Protein AF-0000000066426373 (afdb_homodimer)

pLDDT: mean 90.82, std 17.54, range [31.3, 98.94]

Solvent-accessible surface area (backbone atoms only — not comparable to full-atom values): 19504 Å² total; per-residue (Å²): 134,84,80,78,77,77,77,79,77,77,77,76,76,72,79,69,76,78,76,52,93,67,52,42,74,38,49,74,66,42,79,56,95,43,25,38,44,32,40,33,33,23,49,39,53,39,56,35,63,77,80,78,52,54,54,34,92,62,26,36,27,21,38,33,45,46,43,23,23,27,75,83,19,56,57,18,44,50,61,68,35,68,62,72,58,57,43,39,34,39,38,41,31,26,70,81,70,67,32,74,48,74,53,62,43,40,50,30,25,23,55,89,21,70,39,27,34,37,43,37,48,31,68,66,34,84,88,55,57,46,50,71,43,43,34,38,42,35,40,40,41,35,53,28,54,87,68,64,38,34,31,28,60,32,90,89,42,31,37,51,80,76,65,74,68,47,69,50,78,34,54,42,73,45,86,58,66,59,127,135,83,80,79,77,79,78,80,77,78,76,77,76,72,78,69,78,77,77,53,94,69,52,41,73,38,50,75,68,41,79,56,96,42,25,37,44,32,38,34,33,23,49,40,52,39,56,35,63,78,80,78,52,56,54,34,91,62,27,36,26,22,42,35,44,47,42,24,23,27,77,84,19,57,56,16,44,51,60,69,35,68,63,72,57,57,45,38,34,39,40,42,30,24,70,82,70,66,32,75,47,74,53,62,43,41,50,29,25,24,55,89,20,69,37,27,34,36,43,38,48,29,69,66,35,85,87,57,56,49,49,70,44,43,34,38,40,34,40,40,41,34,54,29,56,88,68,64,38,32,33,28,59,32,91,90,41,32,37,51,79,77,65,74,69,47,71,49,79,33,55,42,73,45,84,60,65,59,125

Nearest PDB structures (foldseek):
  3lzo-assembly1_A  TM=1.002E+00  e=3.987E-28  Campylobacter jejuni subsp. jejuni 81-176
  6wed-assembly1_B  TM=9.996E-01  e=1.808E-27  Campylobacter jejuni subsp. jejuni 81-176
  6wef-assembly6_K  TM=9.959E-01  e=1.191E-27  Campylobacter jejuni subsp. jejuni 81-176
  6wee-assembly1_A  TM=9.975E-01  e=1.791E-26  Campylobacter jejuni subsp. jejuni 81-176
  4nwn-assembly1_J  TM=9.961E-01  e=1.441E-25  Salmonella enterica subsp. enterica serovar Typhimurium str. STm5

Organism: Campylobacter jejuni subsp. jejuni serotype O:2 (strain ATCC 700819 / NCTC 11168) (NCBI:txid192222)

Sequence (358 aa):
MIKKVLSVVAAAAVISTNLFAGEVPIGDPKELNGMEIAAVYLQPIEMEPRGIDLAASLADIHLEADIHALKNNPNGFPEGFWMPYLTIAYELKNTDTGAIKRGTLMPMVADDGPHYGANIAMEKDKKGGFGVGNYELTFYISNPEKQGFGRHVDEETGVGKWFEPFKVDYKFKYTGTPKMIKKVLSVVAAAAVISTNLFAGEVPIGDPKELNGMEIAAVYLQPIEMEPRGIDLAASLADIHLEADIHALKNNPNGFPEGFWMPYLTIAYELKNTDTGAIKRGTLMPMVADDGPHYGANIAMEKDKKGGFGVGNYELTFYISNPEKQGFGRHVDEETGVGKWFEPFKVDYKFKYTGTPK

Foldseek 3Di:
DPPPPPPPPPPPPPPPPDDDPFKAWFADWDDDQQKTKTKIKGQFDDDPPPPPADHSVLFQIKIWIFMFGPPPRQQPGHGRHTAPQKWKKKWKAFPVQGDIDIDTWDWDADPVGITTIHGHHFVSDPVDPGDWGKMKMKMWIDHNVVVPDDADCDDPGGGDDGDHIDMDMTIDTDHGRGD/DDPPPPPPPPPPPPPPPDDDPFKAWFAAWDDDQQKTKTKIKGQFDDDPPPPPAPHSVLFQIKIWIFMFGPPPRQQPGHGRHTAPQKWKKKWKAFPVQGDIDIDTWDWDADPVGITTIHGHHFVSDPVDPGDWGKMKMKMWIDHNVVVPDDADCDDPGGGDDGDHIDMDMTIDTDHGRGD

Structure (mmCIF, N/CA/C/O backbone):
data_AF-0000000066426373-model_v1
#
loop_
_entity.id
_entity.type
_entity.pdbx_description
1 polymer 'Periplasmic protein p19'
#
loop_
_atom_site.group_PDB
_atom_site.id
_atom_site.type_symbol
_atom_site.label_atom_id
_atom_site.label_alt_id
_atom_site.label_comp_id
_atom_site.label_asym_id
_atom_site.label_entity_id
_atom_site.label_seq_id
_atom_site.pdbx_PDB_ins_code
_atom_site.Cartn_x
_atom_site.Cartn_y
_atom_site.Cartn_z
_atom_site.occupancy
_atom_site.B_iso_or_equiv
_atom_site.auth_seq_id
_atom_site.auth_comp_id
_atom_site.auth_asym_id
_atom_site.auth_atom_id
_atom_site.pdbx_PDB_model_num
ATOM 1 N N . MET A 1 1 ? 40.656 -25.188 35.531 1 31.3 1 MET A N 1
ATOM 2 C CA . MET A 1 1 ? 39.531 -24.266 35.469 1 31.3 1 MET A CA 1
ATOM 3 C C . MET A 1 1 ? 38.75 -24.469 34.156 1 31.3 1 MET A C 1
ATOM 5 O O . MET A 1 1 ? 39.312 -24.312 33.062 1 31.3 1 MET A O 1
ATOM 9 N N . ILE A 1 2 ? 37.719 -25.359 34.156 1 42.12 2 ILE A N 1
ATOM 10 C CA . ILE A 1 2 ? 36.875 -25.844 33.062 1 42.12 2 ILE A CA 1
ATOM 11 C C . ILE A 1 2 ? 36.031 -24.688 32.531 1 42.12 2 ILE A C 1
ATOM 13 O O . ILE A 1 2 ? 35.219 -24.109 33.281 1 42.12 2 ILE A O 1
ATOM 17 N N . LYS A 1 3 ? 36.531 -23.922 31.516 1 39.97 3 LYS A N 1
ATOM 18 C CA . LYS A 1 3 ? 35.75 -22.906 30.812 1 39.97 3 LYS A CA 1
ATOM 19 C C . LYS A 1 3 ? 34.469 -23.484 30.25 1 39.97 3 LYS A C 1
ATOM 21 O O . LYS A 1 3 ? 34.469 -24.406 29.438 1 39.97 3 LYS A O 1
ATOM 26 N N . LYS A 1 4 ? 33.344 -23.422 31.047 1 41.88 4 LYS A N 1
ATOM 27 C CA . LYS A 1 4 ? 32 -23.703 30.562 1 41.88 4 LYS A CA 1
ATOM 28 C C . LYS A 1 4 ? 31.625 -22.812 29.375 1 41.88 4 LYS A C 1
ATOM 30 O O . LYS A 1 4 ? 31.625 -21.578 29.5 1 41.88 4 LYS A O 1
ATOM 35 N N . VAL A 1 5 ? 31.984 -23.203 28.125 1 41.56 5 VAL A N 1
ATOM 36 C CA . VAL A 1 5 ? 31.531 -22.516 26.922 1 41.56 5 VAL A CA 1
ATOM 37 C C . VAL A 1 5 ? 30 -22.609 26.812 1 41.56 5 VAL A C 1
ATOM 39 O O . VAL A 1 5 ? 29.453 -23.703 26.781 1 41.56 5 VAL A O 1
ATOM 42 N N . LEU A 1 6 ? 29.25 -21.672 27.344 1 44.53 6 LEU A N 1
ATOM 43 C CA . LEU A 1 6 ? 27.812 -21.484 27.109 1 44.53 6 LEU A CA 1
ATOM 44 C C . LEU A 1 6 ? 27.516 -21.328 25.625 1 44.53 6 LEU A C 1
ATOM 46 O O . LEU A 1 6 ? 28 -20.375 24.984 1 44.53 6 LEU A O 1
ATOM 50 N N . SER A 1 7 ? 27.25 -22.406 24.906 1 39.47 7 SER A N 1
ATOM 51 C CA . SER A 1 7 ? 26.781 -22.312 23.531 1 39.47 7 SER A CA 1
ATOM 52 C C . SER A 1 7 ? 25.422 -21.609 23.453 1 39.47 7 SER A C 1
ATOM 54 O O . SER A 1 7 ? 24.469 -22.031 24.125 1 39.47 7 SER A O 1
ATOM 56 N N . VAL A 1 8 ? 25.391 -20.359 23.234 1 39.19 8 VAL A N 1
ATOM 57 C CA . VAL A 1 8 ? 24.17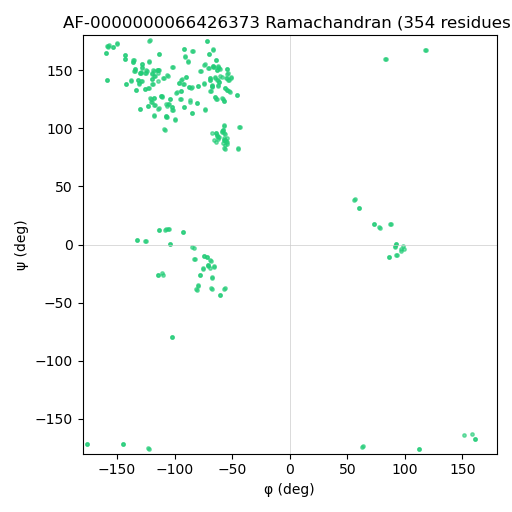2 -19.641 22.922 1 39.19 8 VAL A CA 1
ATOM 58 C C . VAL A 1 8 ? 23.578 -20.188 21.625 1 39.19 8 VAL A C 1
ATOM 60 O O . VAL A 1 8 ? 24.203 -20.125 20.562 1 39.19 8 VAL A O 1
ATOM 63 N N . VAL A 1 9 ? 22.688 -21.156 21.688 1 37.91 9 VAL A N 1
ATOM 64 C CA . VAL A 1 9 ? 21.875 -21.594 20.547 1 37.91 9 VAL A CA 1
ATOM 65 C C . VAL A 1 9 ? 20.953 -20.453 20.109 1 37.91 9 VAL A C 1
ATOM 67 O O . VAL A 1 9 ? 20.125 -19.984 20.891 1 37.91 9 VAL A O 1
ATOM 70 N N . ALA A 1 10 ? 21.344 -19.688 19.125 1 36.84 10 ALA A N 1
ATOM 71 C CA . ALA A 1 10 ? 20.469 -18.75 18.453 1 36.84 10 ALA A CA 1
ATOM 72 C C . ALA A 1 10 ? 19.234 -19.453 17.891 1 36.84 10 ALA A C 1
ATOM 74 O O . ALA A 1 10 ? 19.359 -20.328 17.016 1 36.84 10 ALA A O 1
ATOM 75 N N . ALA A 1 11 ? 18.156 -19.469 18.594 1 34.72 11 ALA A N 1
ATOM 76 C CA . ALA A 1 11 ? 16.891 -19.938 18.031 1 34.72 11 ALA A CA 1
ATOM 77 C C . ALA A 1 11 ? 16.5 -19.109 16.812 1 34.72 11 ALA A C 1
ATOM 79 O O . ALA A 1 11 ? 16.297 -17.906 16.906 1 34.72 11 ALA A O 1
ATOM 80 N N . ALA A 1 12 ? 16.797 -19.578 15.562 1 36.59 12 ALA A N 1
ATOM 81 C CA . ALA A 1 12 ? 16.234 -18.969 14.352 1 36.59 12 ALA A CA 1
ATOM 82 C C . ALA A 1 12 ? 14.711 -18.969 14.391 1 36.59 12 ALA A C 1
ATOM 84 O O . ALA A 1 12 ? 14.086 -20.031 14.414 1 36.59 12 ALA A O 1
ATOM 85 N N . ALA A 1 13 ? 14.125 -18 14.891 1 36 13 ALA A N 1
ATOM 86 C CA . ALA A 1 13 ? 12.672 -17.875 14.734 1 36 13 ALA A CA 1
ATOM 87 C C . ALA A 1 13 ? 12.266 -17.938 13.266 1 36 13 ALA A C 1
ATOM 89 O O . ALA A 1 13 ? 12.539 -17 12.508 1 36 13 ALA A O 1
ATOM 90 N N . VAL A 1 14 ? 12.07 -19.125 12.75 1 36.81 14 VAL A N 1
ATOM 91 C CA . VAL A 1 14 ? 11.453 -19.25 11.43 1 36.81 14 VAL A CA 1
ATOM 92 C C . VAL A 1 14 ? 10.094 -18.562 11.422 1 36.81 14 VAL A C 1
ATOM 94 O O . VAL A 1 14 ? 9.188 -18.953 12.148 1 36.81 14 VAL A O 1
ATOM 97 N N . ILE A 1 15 ? 10.047 -17.312 11.242 1 41.75 15 ILE A N 1
ATOM 98 C CA . ILE A 1 15 ? 8.758 -16.719 10.898 1 41.75 15 ILE A CA 1
ATOM 99 C C . ILE A 1 15 ? 8.062 -17.562 9.836 1 41.75 15 ILE A C 1
ATOM 101 O O . ILE A 1 15 ? 8.531 -17.656 8.695 1 41.75 15 ILE A O 1
ATOM 105 N N . SER A 1 16 ? 7.398 -18.625 10.289 1 45.16 16 SER A N 1
ATOM 106 C CA . SER A 1 16 ? 6.652 -19.531 9.414 1 45.16 16 SER A CA 1
ATOM 107 C C . SER A 1 16 ? 5.586 -18.766 8.625 1 45.16 16 SER A C 1
ATOM 109 O O . SER A 1 16 ? 4.781 -18.031 9.203 1 45.16 16 SER A O 1
ATOM 111 N N . THR A 1 17 ? 5.887 -18.438 7.434 1 52.94 17 THR A N 1
ATOM 112 C CA . THR A 1 17 ? 4.824 -18 6.539 1 52.94 17 THR A CA 1
ATOM 113 C C . THR A 1 17 ? 3.6 -18.906 6.668 1 52.94 17 THR A C 1
ATOM 115 O O . THR A 1 17 ? 3.705 -20.125 6.547 1 52.94 17 THR A O 1
ATOM 118 N N . ASN A 1 18 ? 2.639 -18.469 7.363 1 52.38 18 ASN A N 1
ATOM 119 C CA . ASN A 1 18 ? 1.381 -19.203 7.5 1 52.38 18 ASN A CA 1
ATOM 120 C C . ASN A 1 18 ? 0.737 -19.469 6.145 1 52.38 18 ASN A C 1
ATOM 122 O O . ASN A 1 18 ? 0.55 -18.547 5.348 1 52.38 18 ASN A O 1
ATOM 126 N N . LEU A 1 19 ? 0.902 -20.672 5.723 1 62 19 LEU A N 1
ATOM 127 C CA . LEU A 1 19 ? 0.122 -21.109 4.566 1 62 19 LEU A CA 1
ATOM 128 C C . LEU A 1 19 ? -1.367 -21.125 4.895 1 62 19 LEU A C 1
ATOM 130 O O . LEU A 1 19 ? -1.76 -21.547 5.988 1 62 19 LEU A O 1
ATOM 134 N N . PHE A 1 20 ? -2.086 -20.453 4.059 1 70.56 20 PHE A N 1
ATOM 135 C CA . PHE A 1 20 ? -3.531 -20.438 4.242 1 70.56 20 PHE A CA 1
ATOM 136 C C . PHE A 1 20 ? -4.18 -21.578 3.465 1 70.56 20 PHE A C 1
ATOM 138 O O . PHE A 1 20 ? -3.578 -22.125 2.539 1 70.56 20 PHE A O 1
ATOM 145 N N . ALA A 1 21 ? -5.305 -21.875 3.801 1 66.88 21 ALA A N 1
ATOM 146 C CA . ALA A 1 21 ? -6.004 -23.031 3.225 1 66.88 21 ALA A CA 1
ATOM 147 C C . ALA A 1 21 ? -6.09 -22.906 1.705 1 66.88 21 ALA A C 1
ATOM 149 O O . ALA A 1 21 ? -6.449 -21.859 1.176 1 66.88 21 ALA A O 1
ATOM 150 N N . GLY A 1 22 ? -5.574 -23.906 1.032 1 83.81 22 GLY A N 1
ATOM 151 C CA . GLY A 1 22 ? -5.656 -24.047 -0.414 1 83.81 22 GLY A CA 1
ATOM 152 C C . GLY A 1 22 ? -4.414 -23.531 -1.128 1 83.81 22 GLY A C 1
ATOM 153 O O . GLY A 1 22 ? -4.234 -23.781 -2.322 1 83.81 22 GLY A O 1
ATOM 154 N N . GLU A 1 23 ? -3.518 -22.969 -0.306 1 92.56 23 GLU A N 1
ATOM 155 C CA . GLU A 1 23 ? -2.307 -22.438 -0.928 1 92.56 23 GLU A CA 1
ATOM 156 C C . GLU A 1 23 ? -1.231 -23.516 -1.045 1 92.56 23 GLU A C 1
ATOM 158 O O . GLU A 1 23 ? -1.031 -24.312 -0.119 1 92.56 23 GLU A O 1
ATOM 163 N N . VAL A 1 24 ? -0.629 -23.578 -2.146 1 96.31 24 VAL A N 1
ATOM 164 C CA . VAL A 1 24 ? 0.523 -24.438 -2.385 1 96.31 24 VAL A CA 1
ATOM 165 C C . VAL A 1 24 ? 1.8 -23.594 -2.408 1 96.31 24 VAL A C 1
ATOM 167 O O . VAL A 1 24 ? 1.956 -22.719 -3.26 1 96.31 24 VAL A O 1
ATOM 170 N N . PRO A 1 25 ? 2.723 -23.891 -1.537 1 97.06 25 PRO A N 1
ATOM 171 C CA . PRO A 1 25 ? 3.959 -23.109 -1.538 1 97.06 25 PRO A CA 1
ATOM 172 C C . PRO A 1 25 ? 4.82 -23.359 -2.773 1 97.06 25 PRO A C 1
ATOM 174 O O . PRO A 1 25 ? 4.871 -24.484 -3.273 1 97.06 25 PRO A O 1
ATOM 177 N N . ILE A 1 26 ? 5.422 -22.391 -3.223 1 98.12 26 ILE A N 1
ATOM 178 C CA . ILE A 1 26 ? 6.434 -22.469 -4.273 1 98.12 26 ILE A CA 1
ATOM 179 C C . ILE A 1 26 ? 7.812 -22.188 -3.682 1 98.12 26 ILE A C 1
ATOM 181 O O . ILE A 1 26 ? 8.195 -21.031 -3.498 1 98.12 26 ILE A O 1
ATOM 185 N N . GLY A 1 27 ? 8.57 -23.266 -3.404 1 97.44 27 GLY A N 1
ATOM 186 C CA . GLY A 1 27 ? 9.867 -23.094 -2.77 1 97.44 27 GLY A CA 1
ATOM 187 C C . GLY A 1 27 ? 9.781 -22.484 -1.383 1 97.44 27 GLY A C 1
ATOM 188 O O . GLY A 1 27 ? 8.688 -22.328 -0.835 1 97.44 27 GLY A O 1
ATOM 189 N N . ASP A 1 28 ? 10.992 -22.203 -0.83 1 97.69 28 ASP A N 1
ATOM 190 C CA . ASP A 1 28 ? 11.086 -21.578 0.484 1 97.69 28 ASP A CA 1
ATOM 191 C C . ASP A 1 28 ? 11.094 -20.047 0.365 1 97.69 28 ASP A C 1
ATOM 193 O O . ASP A 1 28 ? 11.648 -19.5 -0.591 1 97.69 28 ASP A O 1
ATOM 197 N N . PRO A 1 29 ? 10.453 -19.422 1.346 1 98.44 29 PRO A N 1
ATOM 198 C CA . PRO A 1 29 ? 10.594 -17.969 1.361 1 98.44 29 PRO A CA 1
ATOM 199 C C . PRO A 1 29 ? 12.055 -17.516 1.357 1 98.44 29 PRO A C 1
ATOM 201 O O . PRO A 1 29 ? 12.922 -18.203 1.899 1 98.44 29 PRO A O 1
ATOM 204 N N . LYS A 1 30 ? 12.273 -16.422 0.742 1 98.5 30 LYS A N 1
ATOM 205 C CA . LYS A 1 30 ? 13.594 -15.797 0.689 1 98.5 30 LYS A CA 1
ATOM 206 C C . LYS A 1 30 ? 13.633 -14.508 1.51 1 98.5 30 LYS A C 1
ATOM 208 O O . LYS A 1 30 ? 12.633 -13.797 1.603 1 98.5 30 LYS A O 1
ATOM 213 N N . GLU A 1 31 ? 14.742 -14.25 2.156 1 98.44 31 GLU A N 1
ATOM 214 C CA . GLU A 1 31 ? 14.961 -12.977 2.846 1 98.44 31 GLU A CA 1
ATOM 215 C C . GLU A 1 31 ? 15.969 -12.109 2.094 1 98.44 31 GLU A C 1
ATOM 217 O O . GLU A 1 31 ? 17.141 -12.461 1.981 1 98.44 31 GLU A O 1
ATOM 222 N N . LEU A 1 32 ? 15.484 -11.055 1.546 1 98.44 32 LEU A N 1
ATOM 223 C CA . LEU A 1 32 ? 16.312 -10.117 0.794 1 98.44 32 LEU A CA 1
ATOM 224 C C . LEU A 1 32 ? 15.859 -8.68 1.037 1 98.44 32 LEU A C 1
ATOM 226 O O . LEU A 1 32 ? 14.656 -8.406 1.098 1 98.44 32 LEU A O 1
ATOM 230 N N . ASN A 1 33 ? 16.812 -7.738 1.216 1 98.44 33 ASN A N 1
ATOM 231 C CA . ASN A 1 33 ? 16.562 -6.305 1.286 1 98.44 33 ASN A CA 1
ATOM 232 C C . ASN A 1 33 ? 15.555 -5.965 2.383 1 98.44 33 ASN A C 1
ATOM 234 O O . ASN A 1 33 ? 14.68 -5.125 2.186 1 98.44 33 ASN A O 1
ATOM 238 N N . GLY A 1 34 ? 15.68 -6.672 3.529 1 98.44 34 GLY A N 1
ATOM 239 C CA . GLY A 1 34 ? 14.844 -6.395 4.688 1 98.44 34 GLY A CA 1
ATOM 240 C C . GLY A 1 34 ? 13.438 -6.949 4.562 1 98.44 34 GLY A C 1
ATOM 241 O O . GLY A 1 34 ? 12.531 -6.527 5.281 1 98.44 34 GLY A O 1
ATOM 242 N N . MET A 1 35 ? 13.227 -7.863 3.592 1 98.88 35 MET A N 1
ATOM 243 C CA . MET A 1 35 ? 11.898 -8.414 3.336 1 98.88 35 MET A CA 1
ATOM 244 C C . MET A 1 35 ? 11.938 -9.938 3.297 1 98.88 35 MET A C 1
ATOM 246 O O . MET A 1 35 ? 12.961 -10.531 2.932 1 98.88 35 MET A O 1
ATOM 250 N N . GLU A 1 36 ? 10.875 -10.523 3.721 1 98.88 36 GLU A N 1
ATOM 251 C CA . GLU A 1 36 ? 10.586 -11.922 3.422 1 98.88 36 GLU A CA 1
ATOM 252 C C . GLU A 1 36 ? 9.695 -12.055 2.189 1 98.88 36 GLU A C 1
ATOM 254 O O . GLU A 1 36 ? 8.609 -11.469 2.135 1 98.88 36 GLU A O 1
ATOM 259 N N . ILE A 1 37 ? 10.148 -12.812 1.227 1 98.88 37 ILE A N 1
ATOM 260 C CA . ILE A 1 37 ? 9.469 -12.953 -0.055 1 98.88 37 ILE A CA 1
ATOM 261 C C . ILE A 1 37 ? 9.047 -14.406 -0.26 1 98.88 37 ILE A C 1
ATOM 263 O O . ILE A 1 37 ? 9.891 -15.281 -0.453 1 98.88 37 ILE A O 1
ATOM 267 N N . ALA A 1 38 ? 7.777 -14.633 -0.222 1 98.81 38 ALA A N 1
ATOM 268 C CA . ALA A 1 38 ? 7.23 -15.977 -0.423 1 98.81 38 ALA A CA 1
ATOM 269 C C . ALA A 1 38 ? 6.402 -16.047 -1.702 1 98.81 38 ALA A C 1
ATOM 271 O O . ALA A 1 38 ? 5.805 -15.047 -2.117 1 98.81 38 ALA A O 1
ATOM 272 N N . ALA A 1 39 ? 6.387 -17.172 -2.279 1 98.81 39 ALA A N 1
ATOM 273 C CA . ALA A 1 39 ? 5.559 -17.469 -3.449 1 98.81 39 ALA A CA 1
ATOM 274 C C . ALA A 1 39 ? 4.629 -18.641 -3.186 1 98.81 39 ALA A C 1
ATOM 276 O O . ALA A 1 39 ? 5.047 -19.672 -2.633 1 98.81 39 ALA A O 1
ATOM 277 N N . VAL A 1 40 ? 3.381 -18.484 -3.572 1 98.31 40 VAL A N 1
ATOM 278 C CA . VAL A 1 40 ? 2.396 -19.562 -3.461 1 98.31 40 VAL A CA 1
ATOM 279 C C . VAL A 1 40 ? 1.462 -19.531 -4.668 1 98.31 40 VAL A C 1
ATOM 281 O O . VAL A 1 40 ? 1.406 -18.531 -5.395 1 98.31 40 VAL A O 1
ATOM 284 N N . TYR A 1 41 ? 0.775 -20.578 -4.898 1 98 41 TYR A N 1
ATOM 285 C CA . TYR A 1 41 ? -0.364 -20.547 -5.809 1 98 41 TYR A CA 1
ATOM 286 C C . TYR A 1 41 ? -1.554 -21.297 -5.23 1 98 41 TYR A C 1
ATOM 288 O O . TYR A 1 41 ? -1.393 -22.125 -4.332 1 98 41 TYR A O 1
ATOM 296 N N . LEU A 1 42 ? -2.73 -20.984 -5.668 1 97.19 42 LEU A N 1
ATOM 297 C CA . LEU A 1 42 ? -3.99 -21.641 -5.32 1 97.19 42 LEU A CA 1
ATOM 298 C C . LEU A 1 42 ? -4.934 -21.672 -6.52 1 97.19 42 LEU A C 1
ATOM 300 O O . LEU A 1 42 ? -4.512 -21.422 -7.652 1 97.19 42 LEU A O 1
ATOM 304 N N . GLN A 1 43 ? -6.168 -22.094 -6.258 1 96.75 43 GLN A N 1
ATOM 305 C CA . GLN A 1 43 ? -7.152 -22.078 -7.336 1 96.75 43 GLN A CA 1
ATOM 306 C C . GLN A 1 43 ? -7.379 -20.656 -7.852 1 96.75 43 GLN A C 1
ATOM 308 O O . GLN A 1 43 ? -7.234 -19.688 -7.102 1 96.75 43 GLN A O 1
ATOM 313 N N . PRO A 1 44 ? -7.754 -20.594 -9.117 1 97.31 44 PRO A N 1
ATOM 314 C CA . PRO A 1 44 ? -8.047 -19.266 -9.641 1 97.31 44 PRO A CA 1
ATOM 315 C C . PRO A 1 44 ? -9.094 -18.516 -8.812 1 97.31 44 PRO A C 1
ATOM 317 O O . PRO A 1 44 ? -9.969 -19.156 -8.211 1 97.31 44 PRO A O 1
ATOM 320 N N . ILE A 1 45 ? -9.008 -17.25 -8.82 1 97.44 45 ILE A N 1
ATOM 321 C CA . ILE A 1 45 ? -9.922 -16.469 -8 1 97.44 45 ILE A CA 1
ATOM 322 C C . ILE A 1 45 ? -10.695 -15.492 -8.883 1 97.44 45 ILE A C 1
ATOM 324 O O . ILE A 1 45 ? -10.266 -15.172 -9.992 1 97.44 45 ILE A O 1
ATOM 328 N N . GLU A 1 46 ? -11.844 -15.07 -8.344 1 97.88 46 GLU A N 1
ATOM 329 C CA . GLU A 1 46 ? -12.594 -13.969 -8.945 1 97.88 46 GLU A CA 1
ATOM 330 C C . GLU A 1 46 ? -12.211 -12.633 -8.312 1 97.88 46 GLU A C 1
ATOM 332 O O . GLU A 1 46 ? -12.047 -12.547 -7.09 1 97.88 46 GLU A O 1
ATOM 337 N N . MET A 1 47 ? -12.078 -11.633 -9.195 1 97.88 47 MET A N 1
ATOM 338 C CA . MET A 1 47 ? -11.609 -10.336 -8.727 1 97.88 47 MET A CA 1
ATOM 339 C C . MET A 1 47 ? -12.594 -9.227 -9.094 1 97.88 47 MET A C 1
ATOM 341 O O . MET A 1 47 ? -13.328 -9.352 -10.07 1 97.88 47 MET A O 1
ATOM 345 N N . GLU A 1 48 ? -12.625 -8.273 -8.297 1 97.12 48 GLU A N 1
ATOM 346 C CA . GLU A 1 48 ? -13.156 -6.965 -8.672 1 97.12 48 GLU A CA 1
ATOM 347 C C . GLU A 1 48 ? -12.086 -5.883 -8.586 1 97.12 48 GLU A C 1
ATOM 349 O O . GLU A 1 48 ? -11.242 -5.914 -7.688 1 97.12 48 GLU A O 1
ATOM 354 N N . PRO A 1 49 ? -12.133 -4.871 -9.383 1 95.19 49 PRO A N 1
ATOM 355 C CA . PRO A 1 49 ? -13.117 -4.773 -10.469 1 95.19 49 PRO A CA 1
ATOM 356 C C . PRO A 1 49 ? -12.93 -5.855 -11.531 1 95.19 49 PRO A C 1
ATOM 358 O O . PRO A 1 49 ? -11.844 -6.43 -11.648 1 95.19 49 PRO A O 1
ATOM 361 N N . ARG A 1 50 ? -13.961 -6.082 -12.242 1 92.31 50 ARG A N 1
ATOM 362 C CA . ARG A 1 50 ? -13.883 -7.047 -13.328 1 92.31 50 ARG A CA 1
ATOM 363 C C . ARG A 1 50 ? -12.883 -6.598 -14.391 1 92.31 50 ARG A C 1
ATOM 365 O O . ARG A 1 50 ? -12.82 -5.414 -14.727 1 92.31 50 ARG A O 1
ATOM 372 N N . GLY A 1 51 ? -12.141 -7.59 -14.93 1 92.19 51 GLY A N 1
ATOM 373 C CA . GLY A 1 51 ? -11.234 -7.301 -16.031 1 92.19 51 GLY A CA 1
ATOM 374 C C . GLY A 1 51 ? -9.82 -6.973 -15.57 1 92.19 51 GLY A C 1
ATOM 375 O O . GLY A 1 51 ? -8.906 -6.859 -16.391 1 92.19 51 GLY A O 1
ATOM 376 N N . ILE A 1 52 ? -9.586 -6.809 -14.297 1 91.31 52 ILE A N 1
ATOM 377 C CA . ILE A 1 52 ? -8.273 -6.41 -13.805 1 91.31 52 ILE A CA 1
ATOM 378 C C . ILE A 1 52 ? -7.32 -7.602 -13.859 1 91.31 52 ILE A C 1
ATOM 380 O O . ILE A 1 52 ? -6.098 -7.43 -13.82 1 91.31 52 ILE A O 1
ATOM 384 N N . ASP A 1 53 ? -7.852 -8.781 -13.906 1 93.75 53 ASP A N 1
ATOM 385 C CA . ASP A 1 53 ? -7.109 -10.039 -13.953 1 93.75 53 ASP A CA 1
ATOM 386 C C . ASP A 1 53 ? -7.707 -10.984 -14.984 1 93.75 53 ASP A C 1
ATOM 388 O O . ASP A 1 53 ? -8.844 -10.805 -15.422 1 93.75 53 ASP A O 1
ATOM 392 N N . LEU A 1 54 ? -6.848 -11.977 -15.438 1 96.62 54 LEU A N 1
ATOM 393 C CA . LEU A 1 54 ? -7.418 -13.07 -16.234 1 96.62 54 LEU A CA 1
ATOM 394 C C . LEU A 1 54 ? -8.602 -13.703 -15.5 1 96.62 54 LEU A C 1
ATOM 396 O O . LEU A 1 54 ? -8.523 -13.961 -14.297 1 96.62 54 LEU A O 1
ATOM 400 N N . ALA A 1 55 ? -9.688 -13.852 -16.297 1 97.06 55 ALA A N 1
ATOM 401 C CA . ALA A 1 55 ? -10.859 -14.469 -15.68 1 97.06 55 ALA A CA 1
ATOM 402 C C . ALA A 1 55 ? -10.508 -15.82 -15.07 1 97.06 55 ALA A C 1
ATOM 404 O O . ALA A 1 55 ? -9.742 -16.594 -15.648 1 97.06 55 ALA A O 1
ATOM 405 N N . ALA A 1 56 ? -11.102 -16.141 -13.938 1 96.81 56 ALA A N 1
ATOM 406 C CA . ALA A 1 56 ? -10.836 -17.391 -13.25 1 96.81 56 ALA A CA 1
ATOM 407 C C . ALA A 1 56 ? -11.102 -18.594 -14.156 1 96.81 56 ALA A C 1
ATOM 409 O O . ALA A 1 56 ? -10.375 -19.594 -14.109 1 96.81 56 ALA A O 1
ATOM 410 N N . SER A 1 57 ? -12.148 -18.547 -15.008 1 95.94 57 SER A N 1
ATOM 411 C CA . SER A 1 57 ? -12.539 -19.656 -15.883 1 95.94 57 SER A CA 1
ATOM 412 C C . SER A 1 57 ? -11.477 -19.938 -16.938 1 95.94 57 SER A C 1
ATOM 414 O O . SER A 1 57 ? -11.453 -21.016 -17.531 1 95.94 57 SER A O 1
ATOM 416 N N . LEU A 1 58 ? -10.578 -19 -17.188 1 96.5 58 LEU A N 1
ATOM 417 C CA . LEU A 1 58 ? -9.562 -19.141 -18.219 1 96.5 58 LEU A CA 1
ATOM 418 C C . LEU A 1 58 ? -8.195 -19.453 -17.609 1 96.5 58 LEU A C 1
ATOM 420 O O . LEU A 1 58 ? -7.195 -19.547 -18.328 1 96.5 58 LEU A O 1
ATOM 424 N N . ALA A 1 59 ? -8.133 -19.562 -16.297 1 97.31 59 ALA A N 1
ATOM 425 C CA . ALA A 1 59 ? -6.887 -19.766 -15.57 1 97.31 59 ALA A CA 1
ATOM 426 C C . ALA A 1 59 ? -6.867 -21.141 -14.906 1 97.31 59 ALA A C 1
ATOM 428 O O . ALA A 1 59 ? -7.91 -21.781 -14.758 1 97.31 59 ALA A O 1
ATOM 429 N N . ASP A 1 60 ? -5.723 -21.594 -14.5 1 97.69 60 ASP A N 1
ATOM 430 C CA . ASP A 1 60 ? -5.566 -22.859 -13.781 1 97.69 60 ASP A CA 1
ATOM 431 C C . ASP A 1 60 ? -5.078 -22.625 -12.352 1 97.69 60 ASP A C 1
ATOM 433 O O . ASP A 1 60 ? -5.363 -23.422 -11.453 1 97.69 60 ASP A O 1
ATOM 437 N N . ILE A 1 61 ? -4.363 -21.469 -12.156 1 98.12 61 ILE A N 1
ATOM 438 C CA . ILE A 1 61 ? -3.904 -21.141 -10.812 1 98.12 61 ILE A CA 1
ATOM 439 C C . ILE A 1 61 ? -3.998 -19.641 -10.586 1 98.12 61 ILE A C 1
ATOM 441 O O . ILE A 1 61 ? -4.152 -18.859 -11.539 1 98.12 61 ILE A O 1
ATOM 445 N N . HIS A 1 62 ? -4.016 -19.234 -9.352 1 98.19 62 HIS A N 1
ATOM 446 C CA . HIS A 1 62 ? -3.725 -17.891 -8.867 1 98.19 62 HIS A CA 1
ATOM 447 C C . HIS A 1 62 ? -2.367 -17.828 -8.18 1 98.19 62 HIS A C 1
ATOM 449 O O . HIS A 1 62 ? -2.174 -18.453 -7.129 1 98.19 62 HIS A O 1
ATOM 455 N N . LEU A 1 63 ? -1.411 -17.156 -8.844 1 98.69 63 LEU A N 1
ATOM 456 C CA . LEU A 1 63 ? -0.06 -16.984 -8.32 1 98.69 63 LEU A CA 1
ATOM 457 C C . LEU A 1 63 ? 0.016 -15.781 -7.398 1 98.69 63 LEU A C 1
ATOM 459 O O . LEU A 1 63 ? -0.512 -14.719 -7.719 1 98.69 63 LEU A O 1
ATOM 463 N N . GLU A 1 64 ? 0.678 -15.961 -6.242 1 98.75 64 GLU A N 1
ATOM 464 C CA . GLU A 1 64 ? 0.836 -14.844 -5.316 1 98.75 64 GLU A CA 1
ATOM 465 C C . GLU A 1 64 ? 2.297 -14.664 -4.914 1 98.75 64 GLU A C 1
ATOM 467 O O . GLU A 1 64 ? 3.021 -15.641 -4.727 1 98.75 64 GLU A O 1
ATOM 472 N N . ALA A 1 65 ? 2.713 -13.43 -4.82 1 98.88 65 ALA A N 1
ATOM 473 C CA . ALA A 1 65 ? 3.877 -13.023 -4.039 1 98.88 65 ALA A CA 1
ATOM 474 C C . ALA A 1 65 ? 3.457 -12.406 -2.709 1 98.88 65 ALA A C 1
ATOM 476 O O . ALA A 1 65 ? 2.777 -11.375 -2.682 1 98.88 65 ALA A O 1
ATOM 477 N N . ASP A 1 66 ? 3.816 -13.047 -1.641 1 98.62 66 ASP A N 1
ATOM 478 C CA . ASP A 1 66 ? 3.615 -12.547 -0.286 1 98.62 66 ASP A CA 1
ATOM 479 C C . ASP A 1 66 ? 4.898 -11.938 0.271 1 98.62 66 ASP A C 1
ATOM 481 O O . ASP A 1 66 ? 5.828 -12.656 0.634 1 98.62 66 ASP A O 1
ATOM 485 N N . ILE A 1 67 ? 4.918 -10.625 0.372 1 98.88 67 ILE A N 1
ATOM 486 C CA . ILE A 1 67 ? 6.148 -9.914 0.705 1 98.88 67 ILE A CA 1
ATOM 487 C C . ILE A 1 67 ? 5.934 -9.07 1.957 1 98.88 67 ILE A C 1
ATOM 489 O O . ILE A 1 67 ? 5.109 -8.148 1.958 1 98.88 67 ILE A O 1
ATOM 493 N N . HIS A 1 68 ? 6.699 -9.359 2.979 1 98.81 68 HIS A N 1
ATOM 494 C CA . HIS A 1 68 ? 6.531 -8.711 4.27 1 98.81 68 HIS A CA 1
ATOM 495 C C . HIS A 1 68 ? 7.859 -8.172 4.797 1 98.81 68 HIS A C 1
ATOM 497 O O . HIS A 1 68 ? 8.906 -8.773 4.57 1 98.81 68 HIS A O 1
ATOM 503 N N . ALA A 1 69 ? 7.766 -7.098 5.508 1 98.75 69 ALA A N 1
ATOM 504 C CA . ALA A 1 69 ? 8.945 -6.5 6.125 1 98.75 69 ALA A CA 1
ATOM 505 C C . ALA A 1 69 ? 9.5 -7.395 7.23 1 98.75 69 ALA A C 1
ATOM 507 O O . ALA A 1 69 ? 8.734 -7.961 8.016 1 98.75 69 ALA A O 1
ATOM 508 N N . LEU A 1 70 ? 10.82 -7.531 7.227 1 98.62 70 LEU A N 1
ATOM 509 C CA . LEU A 1 70 ? 11.516 -8.188 8.328 1 98.62 70 LEU A CA 1
ATOM 510 C C . LEU A 1 70 ? 11.797 -7.207 9.461 1 98.62 70 LEU A C 1
ATOM 512 O O . LEU A 1 70 ? 11.609 -6 9.297 1 98.62 70 LEU A O 1
ATOM 516 N N . LYS A 1 71 ? 12.164 -7.781 10.594 1 97.88 71 LYS A N 1
ATOM 517 C CA . LYS A 1 71 ? 12.57 -6.934 11.711 1 97.88 71 LYS A CA 1
ATOM 518 C C . LYS A 1 71 ? 13.664 -5.961 11.289 1 97.88 71 LYS A C 1
ATOM 520 O O . LYS A 1 71 ? 14.586 -6.332 10.555 1 97.88 71 LYS A O 1
ATOM 525 N N . ASN A 1 72 ? 13.633 -4.707 11.781 1 96.69 72 ASN A N 1
ATOM 526 C CA . ASN A 1 72 ? 14.586 -3.645 11.492 1 96.69 72 ASN A CA 1
ATOM 527 C C . ASN A 1 72 ? 14.625 -3.318 10 1 96.69 72 ASN A C 1
ATOM 529 O O . ASN A 1 72 ? 15.695 -3.068 9.438 1 96.69 72 ASN A O 1
ATOM 533 N N . ASN A 1 73 ? 13.508 -3.473 9.344 1 98.38 73 ASN A N 1
ATOM 534 C CA . ASN A 1 73 ? 13.422 -3.057 7.949 1 98.38 73 ASN A CA 1
ATOM 535 C C . ASN A 1 73 ? 14.031 -1.673 7.738 1 98.38 73 ASN A C 1
ATOM 537 O O . ASN A 1 73 ? 13.656 -0.715 8.422 1 98.38 73 ASN A O 1
ATOM 541 N N . PRO A 1 74 ? 14.906 -1.503 6.801 1 98.25 74 PRO A N 1
ATOM 542 C CA . PRO A 1 74 ? 15.641 -0.243 6.656 1 98.25 74 PRO A CA 1
ATOM 543 C C . PRO A 1 74 ? 14.766 0.892 6.129 1 98.25 74 PRO A C 1
ATOM 545 O O . PRO A 1 74 ? 15.18 2.055 6.148 1 98.25 74 PRO A O 1
ATOM 548 N N . ASN A 1 75 ? 13.594 0.544 5.68 1 98.38 75 ASN A N 1
ATOM 549 C CA . ASN A 1 75 ? 12.75 1.561 5.055 1 98.38 75 ASN A CA 1
ATOM 550 C C . ASN A 1 75 ? 11.57 1.938 5.949 1 98.38 75 ASN A C 1
ATOM 552 O O . ASN A 1 75 ? 10.617 2.564 5.492 1 98.38 75 ASN A O 1
ATOM 556 N N . GLY A 1 76 ? 11.641 1.518 7.195 1 98.06 76 GLY A N 1
ATOM 557 C CA . GLY A 1 76 ? 10.727 2.059 8.188 1 98.06 76 GLY A CA 1
ATOM 558 C C . GLY A 1 76 ? 9.461 1.241 8.344 1 98.06 76 GLY A C 1
ATOM 559 O O . GLY A 1 76 ? 8.586 1.588 9.141 1 98.06 76 GLY A O 1
ATOM 560 N N . PHE A 1 77 ? 9.289 0.114 7.578 1 98.44 77 PHE A N 1
ATOM 561 C CA . PHE A 1 77 ? 8.094 -0.712 7.699 1 98.44 77 PHE A CA 1
ATOM 562 C C . PHE A 1 77 ? 8.188 -1.63 8.914 1 98.44 77 PHE A C 1
ATOM 564 O O . PHE A 1 77 ? 9.234 -2.234 9.156 1 98.44 77 PHE A O 1
ATOM 571 N N . PRO A 1 78 ? 7.066 -1.691 9.609 1 97 78 PRO A N 1
ATOM 572 C CA . PRO A 1 78 ? 7.102 -2.566 10.789 1 97 78 PRO A CA 1
ATOM 573 C C . PRO A 1 78 ? 7.25 -4.043 10.422 1 97 78 PRO A C 1
ATOM 575 O O . PRO A 1 78 ? 6.82 -4.461 9.344 1 97 78 PRO A O 1
ATOM 578 N N . GLU A 1 79 ? 7.824 -4.785 11.367 1 97.69 79 GLU A N 1
ATOM 579 C CA . GLU A 1 79 ? 7.961 -6.223 11.164 1 97.69 79 GLU A CA 1
ATOM 580 C C . GLU A 1 79 ? 6.617 -6.867 10.836 1 97.69 79 GLU A C 1
ATOM 582 O O . GLU A 1 79 ? 5.617 -6.602 11.508 1 97.69 79 GLU A O 1
ATOM 587 N N . GLY A 1 80 ? 6.641 -7.688 9.805 1 97.44 80 GLY A N 1
ATOM 588 C CA . GLY A 1 80 ? 5.449 -8.438 9.438 1 97.44 80 GLY A CA 1
ATOM 589 C C . GLY A 1 80 ? 4.52 -7.668 8.523 1 97.44 80 GLY A C 1
ATOM 590 O O . GLY A 1 80 ? 3.598 -8.242 7.941 1 97.44 80 GLY A O 1
ATOM 591 N N . PHE A 1 81 ? 4.762 -6.398 8.359 1 97.75 81 PHE A N 1
ATOM 592 C CA . PHE A 1 81 ? 3.922 -5.555 7.516 1 97.75 81 PHE A CA 1
ATOM 593 C C . PHE A 1 81 ? 4.074 -5.938 6.047 1 97.75 81 PHE A C 1
ATOM 595 O O . PHE A 1 81 ? 5.184 -6.18 5.578 1 97.75 81 PHE A O 1
ATOM 602 N N . TRP A 1 82 ? 2.938 -6.074 5.406 1 98.69 82 TRP A N 1
ATOM 603 C CA . TRP A 1 82 ? 2.973 -6.254 3.959 1 98.69 82 TRP A CA 1
ATOM 604 C C . TRP A 1 82 ? 3.584 -5.035 3.275 1 98.69 82 TRP A C 1
ATOM 606 O O . TRP A 1 82 ? 3.266 -3.896 3.621 1 98.69 82 TRP A O 1
ATOM 616 N N . MET A 1 83 ? 4.449 -5.254 2.299 1 98.81 83 MET A N 1
ATOM 617 C CA . MET A 1 83 ? 5.137 -4.176 1.595 1 98.81 83 MET A CA 1
ATOM 618 C C . MET A 1 83 ? 4.281 -3.639 0.453 1 98.81 83 MET A C 1
ATOM 620 O O . MET A 1 83 ? 4.113 -4.305 -0.569 1 98.81 83 MET A O 1
ATOM 624 N N . PRO A 1 84 ? 3.832 -2.422 0.557 1 98.75 84 PRO A N 1
ATOM 625 C CA . PRO A 1 84 ? 2.973 -1.853 -0.484 1 98.75 84 PRO A CA 1
ATOM 626 C C . PRO A 1 84 ? 3.768 -1.18 -1.602 1 98.75 84 PRO A C 1
ATOM 628 O O . PRO A 1 84 ? 4.945 -0.857 -1.419 1 98.75 84 PRO A O 1
ATOM 631 N N . TYR A 1 85 ? 3.193 -1.032 -2.785 1 98.69 85 TYR A N 1
ATOM 632 C CA . TYR A 1 85 ? 3.617 -0.189 -3.898 1 98.69 85 TYR A CA 1
ATOM 633 C C . TYR A 1 85 ? 4.852 -0.768 -4.582 1 98.69 85 TYR A C 1
ATOM 635 O O . TYR A 1 85 ? 5.598 -0.044 -5.242 1 98.69 85 TYR A O 1
ATOM 643 N N . LEU A 1 86 ? 5.113 -2.02 -4.355 1 98.88 86 LEU A N 1
ATOM 644 C CA . LEU A 1 86 ? 6.129 -2.686 -5.164 1 98.88 86 LEU A CA 1
ATOM 645 C C . LEU A 1 86 ? 5.637 -2.893 -6.594 1 98.88 86 LEU A C 1
ATOM 647 O O . LEU A 1 86 ? 4.43 -2.965 -6.832 1 98.88 86 LEU A O 1
ATOM 651 N N . THR A 1 87 ? 6.625 -2.926 -7.484 1 98.81 87 THR A N 1
ATOM 652 C CA . THR A 1 87 ? 6.375 -3.441 -8.828 1 98.81 87 THR A CA 1
ATOM 653 C C . THR A 1 87 ? 6.953 -4.844 -8.984 1 98.81 87 THR A C 1
ATOM 655 O O . THR A 1 87 ? 8.141 -5.066 -8.719 1 98.81 87 THR A O 1
ATOM 658 N N . ILE A 1 88 ? 6.109 -5.758 -9.391 1 98.88 88 ILE A N 1
ATOM 659 C CA . ILE A 1 88 ? 6.551 -7.145 -9.461 1 98.88 88 ILE A CA 1
ATOM 660 C C . ILE A 1 88 ? 6.195 -7.734 -10.82 1 98.88 88 ILE A C 1
ATOM 662 O O . ILE A 1 88 ? 5.016 -7.84 -11.172 1 98.88 88 ILE A O 1
ATOM 666 N N . ALA A 1 89 ? 7.184 -8.07 -11.516 1 98.88 89 ALA A N 1
ATOM 667 C CA . ALA A 1 89 ? 7.023 -8.914 -12.703 1 98.88 89 ALA A CA 1
ATOM 668 C C . ALA A 1 89 ? 7.418 -10.359 -12.406 1 98.88 89 ALA A C 1
ATOM 670 O O . ALA A 1 89 ? 8.219 -10.617 -11.5 1 98.88 89 ALA A O 1
ATOM 671 N N . TYR A 1 90 ? 6.797 -11.305 -13.164 1 98.88 90 TYR A N 1
ATOM 672 C CA . TYR A 1 90 ? 7.188 -12.695 -13 1 98.88 90 TYR A CA 1
ATOM 673 C C . TYR A 1 90 ? 7.602 -13.312 -14.328 1 98.88 90 TYR A C 1
ATOM 675 O O . TYR A 1 90 ? 7.141 -12.875 -15.391 1 98.88 90 TYR A O 1
ATOM 683 N N . GLU A 1 91 ? 8.492 -14.188 -14.258 1 98.88 91 GLU A N 1
ATOM 684 C CA . GLU A 1 91 ? 8.828 -15.141 -15.312 1 98.88 91 GLU A CA 1
ATOM 685 C C . GLU A 1 91 ? 8.641 -16.578 -14.836 1 98.88 91 GLU A C 1
ATOM 687 O O . GLU A 1 91 ? 9.195 -16.984 -13.805 1 98.88 91 GLU A O 1
ATOM 692 N N . LEU A 1 92 ? 7.82 -17.281 -15.555 1 98.62 92 LEU A N 1
ATOM 693 C CA . LEU A 1 92 ? 7.535 -18.688 -15.281 1 98.62 92 LEU A CA 1
ATOM 694 C C . LEU A 1 92 ? 8.039 -19.578 -16.422 1 98.62 92 LEU A C 1
ATOM 696 O O . LEU A 1 92 ? 7.562 -19.469 -17.547 1 98.62 92 LEU A O 1
ATOM 700 N N . LYS A 1 93 ? 8.984 -20.422 -16.062 1 98.5 93 LYS A N 1
ATOM 701 C CA . LYS A 1 93 ? 9.602 -21.281 -17.062 1 98.5 93 LYS A CA 1
ATOM 702 C C . LYS A 1 93 ? 9.328 -22.75 -16.766 1 98.5 93 LYS A C 1
ATOM 704 O O . LYS A 1 93 ? 9.656 -23.234 -15.688 1 98.5 93 LYS A O 1
ATOM 709 N N . ASN A 1 94 ? 8.672 -23.422 -17.719 1 98.38 94 ASN A N 1
ATOM 710 C CA . ASN A 1 94 ? 8.664 -24.875 -17.672 1 98.38 94 ASN A CA 1
ATOM 711 C C . ASN A 1 94 ? 10.023 -25.453 -18.078 1 98.38 94 ASN A C 1
ATOM 713 O O . ASN A 1 94 ? 10.406 -25.375 -19.25 1 98.38 94 ASN A O 1
ATOM 717 N N . THR A 1 95 ? 10.664 -26.125 -17.156 1 98.38 95 THR A N 1
ATOM 718 C CA . THR A 1 95 ? 12.031 -26.547 -17.438 1 98.38 95 THR A CA 1
ATOM 719 C C . THR A 1 95 ? 12.031 -27.844 -18.234 1 98.38 95 THR A C 1
ATOM 721 O O . THR A 1 95 ? 13.062 -28.234 -18.797 1 98.38 95 THR A O 1
ATOM 724 N N . ASP A 1 96 ? 10.953 -28.547 -18.375 1 98 96 ASP A N 1
ATOM 725 C CA . ASP A 1 96 ? 10.836 -29.766 -19.172 1 98 96 ASP A CA 1
ATOM 726 C C . ASP A 1 96 ? 10.695 -29.422 -20.656 1 98 96 ASP A C 1
ATOM 728 O O . ASP A 1 96 ? 11.211 -30.141 -21.516 1 98 96 ASP A O 1
ATOM 732 N N . THR A 1 97 ? 10 -28.328 -20.953 1 97 97 THR A N 1
ATOM 733 C CA . THR A 1 97 ? 9.672 -28.031 -22.344 1 97 97 THR A CA 1
ATOM 734 C C . THR A 1 97 ? 10.469 -26.828 -22.828 1 97 97 THR A C 1
ATOM 736 O O . THR A 1 97 ? 10.594 -26.625 -24.047 1 97 97 THR A O 1
ATOM 739 N N . GLY A 1 98 ? 10.859 -25.969 -21.906 1 97.31 98 GLY A N 1
ATOM 740 C CA . GLY A 1 98 ? 11.57 -24.734 -22.266 1 97.31 98 GLY A CA 1
ATOM 741 C C . GLY A 1 98 ? 10.641 -23.562 -22.484 1 97.31 98 GLY A C 1
ATOM 742 O O . GLY A 1 98 ? 11.102 -22.438 -22.688 1 97.31 98 GLY A O 1
ATOM 743 N N . ALA A 1 99 ? 9.352 -23.703 -22.375 1 97.25 99 ALA A N 1
ATOM 744 C CA . ALA A 1 99 ? 8.383 -22.625 -22.578 1 97.25 99 ALA A CA 1
ATOM 745 C C . ALA A 1 99 ? 8.469 -21.594 -21.453 1 97.25 99 ALA A C 1
ATOM 747 O O . ALA A 1 99 ? 8.672 -21.953 -20.297 1 97.25 99 ALA A O 1
ATOM 748 N N . ILE A 1 100 ? 8.312 -20.312 -21.828 1 97.75 100 ILE A N 1
ATOM 749 C CA . ILE A 1 100 ? 8.398 -19.219 -20.875 1 97.75 100 ILE A CA 1
ATOM 750 C C . ILE A 1 100 ? 7.137 -18.359 -20.953 1 97.75 100 ILE A C 1
ATOM 752 O O . ILE A 1 100 ? 6.648 -18.062 -22.047 1 97.75 100 ILE A O 1
ATOM 756 N N . LYS A 1 101 ? 6.605 -18.047 -19.797 1 96.94 101 LYS A N 1
ATOM 757 C CA . LYS A 1 101 ? 5.523 -17.078 -19.641 1 96.94 101 LYS A CA 1
ATOM 758 C C . LYS A 1 101 ? 5.953 -15.922 -18.75 1 96.94 101 LYS A C 1
ATOM 760 O O . LYS A 1 101 ? 6.609 -16.125 -17.719 1 96.94 101 LYS A O 1
ATOM 765 N N . ARG A 1 102 ? 5.555 -14.727 -19.172 1 97.81 102 ARG A N 1
ATOM 766 C CA . ARG A 1 102 ? 5.879 -13.523 -18.422 1 97.81 102 ARG A CA 1
ATOM 767 C C . ARG A 1 102 ? 4.625 -12.695 -18.156 1 97.81 102 ARG A C 1
ATOM 769 O O . ARG A 1 102 ? 3.668 -12.742 -18.922 1 97.81 102 ARG A O 1
ATOM 776 N N . GLY A 1 103 ? 4.637 -11.945 -17.078 1 98.12 103 GLY A N 1
ATOM 777 C CA . GLY A 1 103 ? 3.559 -11.039 -16.719 1 98.12 103 GLY A CA 1
ATOM 778 C C . GLY A 1 103 ? 3.863 -10.227 -15.469 1 98.12 103 GLY A C 1
ATOM 779 O O . GLY A 1 103 ? 5.02 -10.125 -15.055 1 98.12 103 GLY A O 1
ATOM 780 N N . THR A 1 104 ? 2.869 -9.531 -15 1 98.5 104 THR A N 1
ATOM 781 C CA . THR A 1 104 ? 2.99 -8.727 -13.789 1 98.5 104 THR A CA 1
ATOM 782 C C . THR A 1 104 ? 2.004 -9.195 -12.727 1 98.5 104 THR A C 1
ATOM 784 O O . THR A 1 104 ? 0.967 -9.781 -13.047 1 98.5 104 THR A O 1
ATOM 787 N N . LEU A 1 105 ? 2.418 -9.07 -11.539 1 98.75 105 LEU A N 1
ATOM 788 C CA . LEU A 1 105 ? 1.497 -9.281 -10.422 1 98.75 105 LEU A CA 1
ATOM 789 C C . LEU A 1 105 ? 0.873 -7.961 -9.984 1 98.75 105 LEU A C 1
ATOM 791 O O . LEU A 1 105 ? 1.548 -6.93 -9.945 1 98.75 105 LEU A O 1
ATOM 795 N N . MET A 1 106 ? -0.391 -7.996 -9.625 1 98.38 106 MET A N 1
ATOM 796 C CA . MET A 1 106 ? -1.1 -6.793 -9.195 1 98.38 106 MET A CA 1
ATOM 797 C C . MET A 1 106 ? -1.326 -6.805 -7.684 1 98.38 106 MET A C 1
ATOM 799 O O . MET A 1 106 ? -1.551 -7.863 -7.094 1 98.38 106 MET A O 1
ATOM 803 N N . PRO A 1 107 ? -1.283 -5.633 -7.059 1 98.75 107 PRO A N 1
ATOM 804 C CA . PRO A 1 107 ? -1.693 -5.59 -5.652 1 98.75 107 PRO A CA 1
ATOM 805 C C . PRO A 1 107 ? -3.184 -5.859 -5.461 1 98.75 107 PRO A C 1
ATOM 807 O O . PRO A 1 107 ? -4.008 -5.348 -6.223 1 98.75 107 PRO A O 1
ATOM 810 N N . MET A 1 108 ? -3.553 -6.648 -4.477 1 98.81 108 MET A N 1
ATOM 811 C CA . MET A 1 108 ? -4.934 -7.031 -4.188 1 98.81 108 MET A CA 1
ATOM 812 C C . MET A 1 108 ? -5.082 -7.477 -2.738 1 98.81 108 MET A C 1
ATOM 814 O O . MET A 1 108 ? -4.098 -7.539 -2 1 98.81 108 MET A O 1
ATOM 818 N N . VAL A 1 109 ? -6.352 -7.672 -2.326 1 98.75 109 VAL A N 1
ATOM 819 C CA . VAL A 1 109 ? -6.582 -8.125 -0.96 1 98.75 109 VAL A CA 1
ATOM 820 C C . VAL A 1 109 ? -7.551 -9.305 -0.965 1 98.75 109 VAL A C 1
ATOM 822 O O . VAL A 1 109 ? -8.461 -9.367 -1.796 1 98.75 109 VAL A O 1
ATOM 825 N N . ALA A 1 110 ? -7.297 -10.227 -0.123 1 98.19 110 ALA A N 1
ATOM 826 C CA . ALA A 1 110 ? -8.164 -11.359 0.206 1 98.19 110 ALA A CA 1
ATOM 827 C C . ALA A 1 110 ? -8.477 -11.391 1.698 1 98.19 110 ALA A C 1
ATOM 829 O O . ALA A 1 110 ? -8.141 -10.461 2.432 1 98.19 110 ALA A O 1
ATOM 830 N N . ASP A 1 111 ? -9.172 -12.43 2.109 1 96.75 111 ASP A N 1
ATOM 831 C CA . ASP A 1 111 ? -9.609 -12.516 3.498 1 96.75 111 ASP A CA 1
ATOM 832 C C . ASP A 1 111 ? -8.422 -12.734 4.434 1 96.75 111 ASP A C 1
ATOM 834 O O . ASP A 1 111 ? -8.539 -12.555 5.648 1 96.75 111 ASP A O 1
ATOM 838 N N . ASP A 1 112 ? -7.301 -13.078 3.896 1 95.56 112 ASP A N 1
ATOM 839 C CA . ASP A 1 112 ? -6.109 -13.25 4.723 1 95.56 112 ASP A CA 1
ATOM 840 C C . ASP A 1 112 ? -5.137 -12.086 4.527 1 95.56 112 ASP A C 1
ATOM 842 O O . ASP A 1 112 ? -3.957 -12.195 4.867 1 95.56 112 ASP A O 1
ATOM 846 N N . GLY A 1 113 ? -5.602 -10.992 3.891 1 97.81 113 GLY A N 1
ATOM 847 C CA . GLY A 1 113 ? -4.809 -9.773 3.822 1 97.81 113 GLY A CA 1
ATOM 848 C C . GLY A 1 113 ? -4.336 -9.445 2.418 1 97.81 113 GLY A C 1
ATOM 849 O O . GLY A 1 113 ? -4.719 -10.117 1.457 1 97.81 113 GLY A O 1
ATOM 850 N N . PRO A 1 114 ? -3.561 -8.422 2.27 1 98.75 114 PRO A N 1
ATOM 851 C CA . PRO A 1 114 ? -3.061 -7.98 0.967 1 98.75 114 PRO A CA 1
ATOM 852 C C . PRO A 1 114 ? -1.918 -8.844 0.446 1 98.75 114 PRO A C 1
ATOM 854 O O . PRO A 1 114 ? -1.186 -9.453 1.236 1 98.75 114 PRO A O 1
ATOM 857 N N . HIS A 1 115 ? -1.805 -8.977 -0.847 1 98.81 115 HIS A N 1
ATOM 858 C CA . HIS A 1 115 ? -0.726 -9.648 -1.564 1 98.81 115 HIS A CA 1
ATOM 859 C C . HIS A 1 115 ? -0.639 -9.156 -3.008 1 98.81 115 HIS A C 1
ATOM 861 O O . HIS A 1 115 ? -1.447 -8.336 -3.438 1 98.81 115 HIS A O 1
ATOM 867 N N . TYR A 1 116 ? 0.389 -9.516 -3.711 1 98.88 116 TYR A N 1
ATOM 868 C CA . TYR A 1 116 ? 0.469 -9.352 -5.156 1 98.88 116 TYR A CA 1
ATOM 869 C C . TYR A 1 116 ? 0.114 -10.641 -5.875 1 98.88 116 TYR A C 1
ATOM 871 O O . TYR A 1 116 ? 0.596 -11.719 -5.508 1 98.88 116 TYR A O 1
ATOM 879 N N . GLY A 1 117 ? -0.786 -10.555 -6.898 1 98.75 117 GLY A N 1
ATOM 880 C CA . GLY A 1 117 ? -1.195 -11.82 -7.488 1 98.75 117 GLY A CA 1
ATOM 881 C C . GLY A 1 117 ? -1.65 -11.688 -8.93 1 98.75 117 GLY A C 1
ATOM 882 O O . GLY A 1 117 ? -1.762 -10.578 -9.453 1 98.75 117 GLY A O 1
ATOM 883 N N . ALA A 1 118 ? -1.829 -12.836 -9.555 1 98.62 118 ALA A N 1
ATOM 884 C CA . ALA A 1 118 ? -2.361 -12.961 -10.914 1 98.62 118 ALA A CA 1
ATOM 885 C C . ALA A 1 118 ? -2.92 -14.367 -11.148 1 98.62 118 ALA A C 1
ATOM 887 O O . ALA A 1 118 ? -2.338 -15.352 -10.703 1 98.62 118 ALA A O 1
ATOM 888 N N . ASN A 1 119 ? -4.008 -14.383 -11.852 1 98.44 119 ASN A N 1
ATOM 889 C CA . ASN A 1 119 ? -4.441 -15.648 -12.438 1 98.44 119 ASN A CA 1
ATOM 890 C C . ASN A 1 119 ? -3.578 -16.031 -13.641 1 98.44 119 ASN A C 1
ATOM 892 O O . ASN A 1 119 ? -3.266 -15.195 -14.484 1 98.44 119 ASN A O 1
ATOM 896 N N . ILE A 1 120 ? -3.242 -17.328 -13.734 1 98.06 120 ILE A N 1
ATOM 897 C CA . ILE A 1 120 ? -2.355 -17.797 -14.797 1 98.06 120 ILE A CA 1
ATOM 898 C C . ILE A 1 120 ? -2.932 -19.047 -15.43 1 98.06 120 ILE A C 1
ATOM 900 O O . ILE A 1 120 ? -3.383 -19.953 -14.719 1 98.06 120 ILE A O 1
ATOM 904 N N . ALA A 1 121 ? -2.938 -19.047 -16.734 1 97.44 121 ALA A N 1
ATOM 905 C CA . ALA A 1 121 ? -3.236 -20.281 -17.469 1 97.44 121 ALA A CA 1
ATOM 906 C C . ALA A 1 121 ? -2.008 -21.188 -17.547 1 97.44 121 ALA A C 1
ATOM 908 O O . ALA A 1 121 ? -0.941 -20.75 -18 1 97.44 121 ALA A O 1
ATOM 909 N N . MET A 1 122 ? -2.156 -22.375 -17.047 1 97 122 MET A N 1
ATOM 910 C CA . MET A 1 122 ? -1.139 -23.422 -17.188 1 97 122 MET A CA 1
ATOM 911 C C . MET A 1 122 ? -1.537 -24.422 -18.25 1 97 122 MET A C 1
ATOM 913 O O . MET A 1 122 ? -1.276 -24.219 -19.438 1 97 122 MET A O 1
ATOM 917 N N . GLU A 1 123 ? -2.451 -25.375 -17.859 1 93.62 123 GLU A N 1
ATOM 918 C CA . GLU A 1 123 ? -2.98 -26.344 -18.812 1 93.62 123 GLU A CA 1
ATOM 919 C C . GLU A 1 123 ? -3.859 -25.656 -19.859 1 93.62 123 GLU A C 1
ATOM 921 O O . GLU A 1 123 ? -3.926 -26.094 -21.016 1 93.6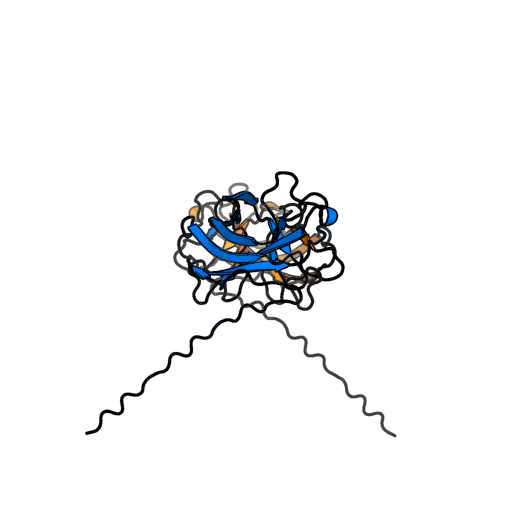2 123 GLU A O 1
ATOM 926 N N . LYS A 1 124 ? -4.473 -24.578 -19.484 1 93.62 124 LYS A N 1
ATOM 927 C CA . LYS A 1 124 ? -5.414 -23.875 -20.359 1 93.62 124 LYS A CA 1
ATOM 928 C C . LYS A 1 124 ? -4.688 -22.938 -21.312 1 93.62 124 LYS A C 1
ATOM 930 O O . LYS A 1 124 ? -5.312 -22.297 -22.156 1 93.62 124 LYS A O 1
ATOM 935 N N . ASP A 1 125 ? -3.373 -22.875 -21.156 1 89.94 125 ASP A N 1
ATOM 936 C CA . ASP A 1 125 ? -2.607 -22.016 -22.047 1 89.94 125 ASP A CA 1
ATOM 937 C C . ASP A 1 125 ? -2.707 -22.5 -23.5 1 89.94 125 ASP A C 1
ATOM 939 O O . ASP A 1 125 ? -2.389 -23.656 -23.797 1 89.94 125 ASP A O 1
ATOM 943 N N . LYS A 1 126 ? -3.09 -21.703 -24.359 1 85.69 126 LYS A N 1
ATOM 944 C CA . LYS A 1 126 ? -3.297 -22.094 -25.75 1 85.69 126 LYS A CA 1
ATOM 945 C C . LYS A 1 126 ? -1.971 -22.188 -26.5 1 85.69 126 LYS A C 1
ATOM 947 O O . LYS A 1 126 ? -1.887 -22.828 -27.547 1 85.69 126 LYS A O 1
ATOM 952 N N . LYS A 1 127 ? -0.915 -21.422 -26.047 1 84.62 127 LYS A N 1
ATOM 953 C CA . LYS A 1 127 ? 0.375 -21.406 -26.719 1 84.62 127 LYS A CA 1
ATOM 954 C C . LYS A 1 127 ? 1.101 -22.734 -26.562 1 84.62 127 LYS A C 1
ATOM 956 O O . LYS A 1 127 ? 2.014 -23.062 -27.328 1 84.62 127 LYS A O 1
ATOM 961 N N . GLY A 1 128 ? 0.693 -23.516 -25.531 1 81.56 128 GLY A N 1
ATOM 962 C CA . GLY A 1 128 ? 1.312 -24.812 -25.281 1 81.56 128 GLY A CA 1
ATOM 963 C C . GLY A 1 128 ? 2.588 -24.703 -24.469 1 81.56 128 GLY A C 1
ATOM 964 O O . GLY A 1 128 ? 3.119 -23.609 -24.266 1 81.56 128 GLY A O 1
ATOM 965 N N . GLY A 1 129 ? 3.031 -25.75 -23.828 1 91.5 129 GLY A N 1
ATOM 966 C CA . GLY A 1 129 ? 4.289 -25.875 -23.094 1 91.5 129 GLY A CA 1
ATOM 967 C C . GLY A 1 129 ? 4.137 -25.672 -21.609 1 91.5 129 GLY A C 1
ATOM 968 O O . GLY A 1 129 ? 5.117 -25.75 -20.859 1 91.5 129 GLY A O 1
ATOM 969 N N . PHE A 1 130 ? 2.84 -25.391 -21.391 1 94.38 130 PHE A N 1
ATOM 970 C CA . PHE A 1 130 ? 2.572 -25.219 -19.969 1 94.38 130 PHE A CA 1
ATOM 971 C C . PHE A 1 130 ? 1.648 -26.312 -19.453 1 94.38 130 PHE A C 1
ATOM 973 O O . PHE A 1 130 ? 0.892 -26.906 -20.234 1 94.38 130 PHE A O 1
ATOM 980 N N . GLY A 1 131 ? 1.772 -26.859 -18.344 1 94.19 131 GLY A N 1
ATOM 981 C CA . GLY A 1 131 ? 1.091 -27.969 -17.703 1 94.19 131 GLY A CA 1
ATOM 982 C C . GLY A 1 131 ? 1.913 -28.609 -16.594 1 94.19 131 GLY A C 1
ATOM 983 O O . GLY A 1 131 ? 2.832 -27.984 -16.062 1 94.19 131 GLY A O 1
ATOM 984 N N . VAL A 1 132 ? 1.453 -29.844 -16.25 1 96.56 132 VAL A N 1
ATOM 985 C CA . VAL A 1 132 ? 2.166 -30.547 -15.195 1 96.56 132 VAL A CA 1
ATOM 986 C C . VAL A 1 132 ? 3.645 -30.672 -15.562 1 96.56 132 VAL A C 1
ATOM 988 O O . VAL A 1 132 ? 3.984 -30.984 -16.703 1 96.56 132 VAL A O 1
ATOM 991 N N . GLY A 1 133 ? 4.48 -30.391 -14.609 1 97.5 133 GLY A N 1
ATOM 992 C CA . GLY A 1 133 ? 5.91 -30.453 -14.875 1 97.5 133 GLY A CA 1
ATOM 993 C C . GLY A 1 133 ? 6.73 -29.672 -13.867 1 97.5 133 GLY A C 1
ATOM 994 O O . GLY A 1 133 ? 6.254 -29.359 -12.766 1 97.5 133 GLY A O 1
ATOM 995 N N . ASN A 1 134 ? 8.016 -29.469 -14.211 1 98.44 134 ASN A N 1
ATOM 996 C CA . ASN A 1 134 ? 8.969 -28.734 -13.383 1 98.44 134 ASN A CA 1
ATOM 997 C C . ASN A 1 134 ? 9.078 -27.281 -13.82 1 98.44 134 ASN A C 1
ATOM 999 O O . ASN A 1 134 ? 9.094 -26.984 -15.016 1 98.44 134 ASN A O 1
ATOM 1003 N N . TYR A 1 135 ? 9.141 -26.406 -12.789 1 98.69 135 TYR A N 1
ATOM 1004 C CA . TYR A 1 135 ? 9.094 -25 -13.117 1 98.69 135 TYR A CA 1
ATOM 1005 C C . TYR A 1 135 ? 10.141 -24.219 -12.328 1 98.69 135 TYR A C 1
ATOM 1007 O O . TYR A 1 135 ? 10.516 -24.609 -11.219 1 98.69 135 TYR A O 1
ATOM 1015 N N . GLU A 1 136 ? 10.602 -23.172 -12.945 1 98.88 136 GLU A N 1
ATOM 1016 C CA . GLU A 1 136 ? 11.297 -22.062 -12.297 1 98.88 136 GLU A CA 1
ATOM 1017 C C . GLU A 1 136 ? 10.461 -20.797 -12.336 1 98.88 136 GLU A C 1
ATOM 1019 O O . GLU A 1 136 ? 9.945 -20.422 -13.391 1 98.88 136 GLU A O 1
ATOM 1024 N N . LEU A 1 137 ? 10.297 -20.234 -11.195 1 98.94 137 LEU A N 1
ATOM 1025 C CA . LEU A 1 137 ? 9.62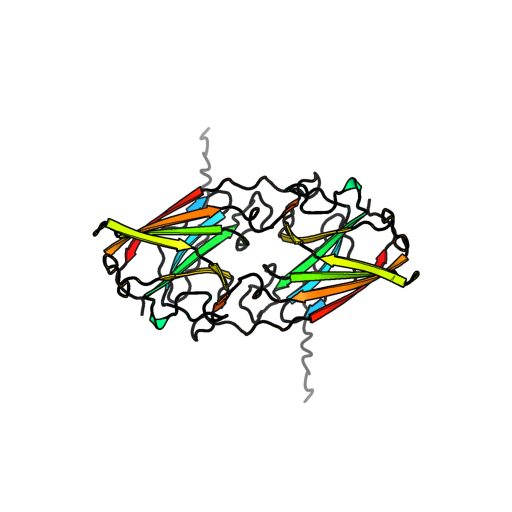5 -18.938 -11.062 1 98.94 137 LEU A CA 1
ATOM 1026 C C . LEU A 1 137 ? 10.617 -17.859 -10.648 1 98.94 137 LEU A C 1
ATOM 1028 O O . LEU A 1 137 ? 11.375 -18.031 -9.695 1 98.94 137 LEU A O 1
ATOM 1032 N N . THR A 1 138 ? 10.648 -16.766 -11.391 1 98.94 138 THR A N 1
ATOM 1033 C CA . THR A 1 138 ? 11.43 -15.594 -11.016 1 98.94 138 THR A CA 1
ATOM 1034 C C . THR A 1 138 ? 10.523 -14.391 -10.805 1 98.94 138 THR A C 1
ATOM 1036 O O . THR A 1 138 ? 9.68 -14.078 -11.641 1 98.94 138 THR A O 1
ATOM 1039 N N . PHE A 1 139 ? 10.648 -13.781 -9.633 1 98.94 139 PHE A N 1
ATOM 1040 C CA . PHE A 1 139 ? 10.086 -12.453 -9.43 1 98.94 139 PHE A CA 1
ATOM 1041 C C . PHE A 1 139 ? 11.125 -11.375 -9.68 1 98.94 139 PHE A C 1
ATOM 1043 O O . PHE A 1 139 ? 12.258 -11.469 -9.188 1 98.94 139 PHE A O 1
ATOM 1050 N N . TYR A 1 140 ? 10.758 -10.383 -10.445 1 98.94 140 TYR A N 1
ATOM 1051 C CA . TYR A 1 140 ? 11.492 -9.125 -10.57 1 98.94 140 TYR A CA 1
ATOM 1052 C C . TYR A 1 140 ? 10.82 -8.016 -9.766 1 98.94 140 TYR A C 1
ATOM 1054 O O . TYR A 1 140 ? 9.695 -7.625 -10.07 1 98.94 140 TYR A O 1
ATOM 1062 N N . ILE A 1 141 ? 11.562 -7.512 -8.812 1 98.88 141 ILE A N 1
ATOM 1063 C CA . ILE A 1 141 ? 10.922 -6.652 -7.82 1 98.88 141 ILE A CA 1
ATOM 1064 C C . ILE A 1 141 ? 11.586 -5.277 -7.828 1 98.88 141 ILE A C 1
ATOM 1066 O O . ILE A 1 141 ? 12.812 -5.176 -7.773 1 98.88 141 ILE A O 1
ATOM 1070 N N . SER A 1 142 ? 10.797 -4.266 -7.98 1 98.81 142 SER A N 1
ATOM 1071 C CA . SER A 1 142 ? 11.242 -2.881 -7.855 1 98.81 142 SER A CA 1
ATOM 1072 C C . SER A 1 142 ? 10.594 -2.195 -6.66 1 98.81 142 SER A C 1
ATOM 1074 O O . SER A 1 142 ? 9.453 -2.502 -6.305 1 98.81 142 SER A O 1
ATOM 1076 N N . ASN A 1 143 ? 11.367 -1.259 -6.137 1 98.56 143 ASN A N 1
ATOM 1077 C CA . ASN A 1 143 ? 10.93 -0.592 -4.914 1 98.56 143 ASN A CA 1
ATOM 1078 C C . ASN A 1 143 ? 9.758 0.347 -5.176 1 98.56 143 ASN A C 1
ATOM 1080 O O . ASN A 1 143 ? 9.367 0.559 -6.328 1 98.56 143 ASN A O 1
ATOM 1084 N N . PRO A 1 144 ? 9.156 0.98 -4.148 1 98.44 144 PRO A N 1
ATOM 1085 C CA . PRO A 1 144 ? 7.91 1.74 -4.25 1 98.44 144 PRO A CA 1
ATOM 1086 C C . PRO A 1 144 ? 8.094 3.088 -4.941 1 98.44 144 PRO A C 1
ATOM 1088 O O . PRO A 1 144 ? 7.109 3.742 -5.297 1 98.44 144 PRO A O 1
ATOM 1091 N N . GLU A 1 145 ? 9.227 3.543 -5.191 1 97.06 145 GLU A N 1
ATOM 1092 C CA . GLU A 1 145 ? 9.492 4.914 -5.609 1 97.06 145 GLU A CA 1
ATOM 1093 C C . GLU A 1 145 ? 8.781 5.242 -6.922 1 97.06 145 GLU A C 1
ATOM 1095 O O . GLU A 1 145 ? 8.141 6.285 -7.039 1 97.06 145 GLU A O 1
ATOM 1100 N N . LYS A 1 146 ? 8.836 4.352 -7.82 1 94.81 146 LYS A N 1
ATOM 1101 C CA . LYS A 1 146 ? 8.281 4.613 -9.148 1 94.81 146 LYS A CA 1
ATOM 1102 C C . LYS A 1 146 ? 6.758 4.66 -9.102 1 94.81 146 LYS A C 1
ATOM 1104 O O . LYS A 1 146 ? 6.121 5.125 -10.055 1 94.81 146 LYS A O 1
ATOM 1109 N N . GLN A 1 147 ? 6.242 4.129 -8.07 1 95.69 147 GLN A N 1
ATOM 1110 C CA . GLN A 1 147 ? 4.793 4.141 -7.918 1 95.69 147 GLN A CA 1
ATOM 1111 C C . GLN A 1 147 ? 4.332 5.352 -7.113 1 95.69 147 GLN A C 1
ATOM 1113 O O . GLN A 1 147 ? 3.203 5.383 -6.621 1 95.69 147 GLN A O 1
ATOM 1118 N N . GLY A 1 148 ? 5.188 6.285 -6.867 1 94.56 148 GLY A N 1
ATOM 1119 C CA . GLY A 1 148 ? 4.816 7.547 -6.246 1 94.56 148 GLY A CA 1
ATOM 1120 C C . GLY A 1 148 ? 4.844 7.496 -4.73 1 94.56 148 GLY A C 1
ATOM 1121 O O . GLY A 1 148 ? 4.184 8.297 -4.066 1 94.56 148 GLY A O 1
ATOM 1122 N N . PHE A 1 149 ? 5.496 6.523 -4.195 1 97.94 149 PHE A N 1
ATOM 1123 C CA . PHE A 1 149 ? 5.629 6.359 -2.754 1 97.94 149 PHE A CA 1
ATOM 1124 C C . PHE A 1 149 ? 6.887 7.051 -2.246 1 97.94 149 PHE A C 1
ATOM 1126 O O . PHE A 1 149 ? 8 6.668 -2.604 1 97.94 149 PHE A O 1
ATOM 1133 N N . GLY A 1 150 ? 6.723 8.055 -1.345 1 98.06 150 GLY A N 1
ATOM 1134 C CA . GLY A 1 150 ? 7.859 8.828 -0.869 1 98.06 150 GLY A CA 1
ATOM 1135 C C . GLY A 1 150 ? 8.469 8.266 0.4 1 98.06 150 GLY A C 1
ATOM 1136 O O . GLY A 1 150 ? 7.902 7.363 1.022 1 98.06 150 GLY A O 1
ATOM 1137 N N . ARG A 1 151 ? 9.617 8.789 0.704 1 98.5 151 ARG A N 1
ATOM 1138 C CA . ARG A 1 151 ? 10.227 8.445 1.981 1 98.5 151 ARG A CA 1
ATOM 1139 C C . ARG A 1 151 ? 10.828 9.672 2.654 1 98.5 151 ARG A C 1
ATOM 1141 O O . ARG A 1 151 ? 11.375 10.547 1.983 1 98.5 151 ARG A O 1
ATOM 1148 N N . HIS A 1 152 ? 10.695 9.758 3.947 1 98.44 152 HIS A N 1
ATOM 1149 C CA . HIS A 1 152 ? 11.406 10.766 4.734 1 98.44 152 HIS A CA 1
ATOM 1150 C C . HIS A 1 152 ? 12.914 10.594 4.609 1 98.44 152 HIS A C 1
ATOM 1152 O O . HIS A 1 152 ? 13.422 9.477 4.637 1 98.44 152 HIS A O 1
ATOM 1158 N N . VAL A 1 153 ? 13.656 11.797 4.508 1 98.31 153 VAL A N 1
ATOM 1159 C CA . VAL A 1 153 ? 15.117 11.719 4.504 1 98.31 153 VAL A CA 1
ATOM 1160 C C . VAL A 1 153 ? 15.688 12.742 5.477 1 98.31 153 VAL A C 1
ATOM 1162 O O . VAL A 1 153 ? 16.891 13 5.477 1 98.31 153 VAL A O 1
ATOM 1165 N N . ASP A 1 154 ? 14.852 13.43 6.191 1 96.25 154 ASP A N 1
ATOM 1166 C CA . ASP A 1 154 ? 15.328 14.352 7.219 1 96.25 154 ASP A CA 1
ATOM 1167 C C . ASP A 1 154 ? 15.992 13.602 8.367 1 96.25 154 ASP A C 1
ATOM 1169 O O . ASP A 1 154 ? 15.836 12.383 8.492 1 96.25 154 ASP A O 1
ATOM 1173 N N . GLU A 1 155 ? 16.656 14.281 9.211 1 94.5 155 GLU A N 1
ATOM 1174 C CA . GLU A 1 155 ? 17.453 13.664 10.266 1 94.5 155 GLU A CA 1
ATOM 1175 C C . GLU A 1 155 ? 16.562 12.969 11.297 1 94.5 155 GLU A C 1
ATOM 1177 O O . GLU A 1 155 ? 16.891 11.867 11.75 1 94.5 155 GLU A O 1
ATOM 1182 N N . GLU A 1 156 ? 15.484 13.477 11.648 1 94.81 156 GLU A N 1
ATOM 1183 C CA . GLU A 1 156 ? 14.68 13.031 12.781 1 94.81 156 GLU A CA 1
ATOM 1184 C C . GLU A 1 156 ? 13.836 11.812 12.422 1 94.81 156 GLU A C 1
ATOM 1186 O O . GLU A 1 156 ? 13.695 10.883 13.219 1 94.81 156 GLU A O 1
ATOM 1191 N N . THR A 1 157 ? 13.266 11.766 11.18 1 97.06 157 THR A N 1
ATOM 1192 C CA . THR A 1 157 ? 12.273 10.75 10.852 1 97.06 157 THR A CA 1
ATOM 1193 C C . THR A 1 157 ? 12.688 9.969 9.609 1 97.06 157 THR A C 1
ATOM 1195 O O . THR A 1 157 ? 11.961 9.078 9.156 1 97.06 157 THR A O 1
ATOM 1198 N N . GLY A 1 158 ? 13.836 10.258 9.07 1 97.94 158 GLY A N 1
ATOM 1199 C CA . GLY A 1 158 ? 14.281 9.68 7.809 1 97.94 158 GLY A CA 1
ATOM 1200 C C . GLY A 1 158 ? 14.516 8.188 7.887 1 97.94 158 GLY A C 1
ATOM 1201 O O . GLY A 1 158 ? 14.781 7.648 8.961 1 97.94 158 GLY A O 1
ATOM 1202 N N . VAL A 1 159 ? 14.367 7.523 6.727 1 98.56 159 VAL A N 1
ATOM 1203 C CA . VAL A 1 159 ? 14.617 6.098 6.574 1 98.56 159 VAL A CA 1
ATOM 1204 C C . VAL A 1 159 ? 15.68 5.871 5.496 1 98.56 159 VAL A C 1
ATOM 1206 O O . VAL A 1 159 ? 16.125 6.82 4.844 1 98.56 159 VAL A O 1
ATOM 1209 N N . GLY A 1 160 ? 16.062 4.629 5.328 1 98.25 160 GLY A N 1
ATOM 1210 C CA . GLY A 1 160 ? 17.125 4.293 4.391 1 98.25 160 GLY A CA 1
ATOM 1211 C C . GLY A 1 160 ? 16.719 4.461 2.939 1 98.25 160 GLY A C 1
ATOM 1212 O O . GLY A 1 160 ? 15.523 4.547 2.633 1 98.25 160 GLY A O 1
ATOM 1213 N N . LYS A 1 161 ? 17.766 4.484 2.109 1 98.06 161 LYS A N 1
ATOM 1214 C CA . LYS A 1 161 ? 17.531 4.508 0.669 1 98.06 161 LYS A CA 1
ATOM 1215 C C . LYS A 1 161 ? 16.812 3.242 0.207 1 98.06 161 LYS A C 1
ATOM 1217 O O . LYS A 1 161 ? 17.047 2.158 0.743 1 98.06 161 LYS A O 1
ATOM 1222 N N . TRP A 1 162 ? 16.062 3.406 -0.812 1 98.25 162 TRP A N 1
ATOM 1223 C CA . TRP A 1 162 ? 15.398 2.244 -1.385 1 98.25 162 TRP A CA 1
ATOM 1224 C C . TRP A 1 162 ? 16.406 1.258 -1.958 1 98.25 162 TRP A C 1
ATOM 1226 O O . TRP A 1 162 ? 17.422 1.662 -2.535 1 98.25 162 TRP A O 1
ATOM 1236 N N . PHE A 1 163 ? 16.125 0.029 -1.828 1 98.5 163 PHE A N 1
ATOM 1237 C CA . PHE A 1 163 ? 16.891 -1.012 -2.494 1 98.5 163 PHE A CA 1
ATOM 1238 C C . PHE A 1 163 ? 16.797 -0.871 -4.008 1 98.5 163 PHE A C 1
ATOM 1240 O O . PHE A 1 163 ? 15.812 -0.351 -4.527 1 98.5 163 PHE A O 1
ATOM 1247 N N . GLU A 1 164 ? 17.828 -1.344 -4.738 1 98.44 164 GLU A N 1
ATOM 1248 C CA . GLU A 1 164 ? 17.812 -1.443 -6.191 1 98.44 164 GLU A CA 1
ATOM 1249 C C . GLU A 1 164 ? 16.922 -2.602 -6.652 1 98.44 164 GLU A C 1
ATOM 1251 O O . GLU A 1 164 ? 16.672 -3.537 -5.891 1 98.44 164 GLU A O 1
ATOM 1256 N N . PRO A 1 165 ? 16.422 -2.473 -7.887 1 98.81 165 PRO A N 1
ATOM 1257 C CA . PRO A 1 165 ? 15.672 -3.627 -8.391 1 98.81 165 PRO A CA 1
ATOM 1258 C C . PRO A 1 165 ? 16.438 -4.938 -8.258 1 98.81 165 PRO A C 1
ATOM 1260 O O . PRO A 1 165 ? 17.656 -4.961 -8.445 1 98.81 165 PRO A O 1
ATOM 1263 N N . PHE A 1 166 ? 15.734 -6.043 -7.969 1 98.88 166 PHE A N 1
ATOM 1264 C CA . PHE A 1 166 ? 16.359 -7.344 -7.785 1 98.88 166 PHE A CA 1
ATOM 1265 C C . PHE A 1 166 ? 15.422 -8.469 -8.188 1 98.88 166 PHE A C 1
ATOM 1267 O O . PHE A 1 166 ? 14.273 -8.219 -8.57 1 98.88 166 PHE A O 1
ATOM 1274 N N . LYS A 1 167 ? 15.922 -9.617 -8.203 1 98.81 167 LYS A N 1
ATOM 1275 C CA . LYS A 1 167 ? 15.094 -10.773 -8.555 1 98.81 167 LYS A CA 1
ATOM 1276 C C . LYS A 1 167 ? 15.203 -11.867 -7.504 1 98.81 167 LYS A C 1
ATOM 1278 O O . LYS A 1 167 ? 16.172 -11.914 -6.746 1 98.81 167 LYS A O 1
ATOM 1283 N N . VAL A 1 168 ? 14.258 -12.703 -7.379 1 98.81 168 VAL A N 1
ATOM 1284 C CA . VAL A 1 168 ? 14.211 -13.898 -6.539 1 98.81 168 VAL A CA 1
ATOM 1285 C C . VAL A 1 168 ? 13.742 -15.094 -7.363 1 98.81 168 VAL A C 1
ATOM 1287 O O . VAL A 1 168 ? 12.812 -14.977 -8.164 1 98.81 168 VAL A O 1
ATOM 1290 N N . ASP A 1 169 ? 14.398 -16.25 -7.133 1 98.81 169 ASP A N 1
ATOM 1291 C CA . ASP A 1 169 ? 14.102 -17.453 -7.918 1 98.81 169 ASP A CA 1
ATOM 1292 C C . ASP A 1 169 ? 13.562 -18.562 -7.027 1 98.81 169 ASP A C 1
ATOM 1294 O O . ASP A 1 169 ? 14.062 -18.781 -5.922 1 98.81 169 ASP A O 1
ATOM 1298 N N . TYR A 1 170 ? 12.656 -19.297 -7.602 1 98.81 170 TYR A N 1
ATOM 1299 C CA . TYR A 1 170 ? 12.102 -20.484 -6.977 1 98.81 170 TYR A CA 1
ATOM 1300 C C . TYR A 1 170 ? 12.047 -21.641 -7.965 1 98.81 170 TYR A C 1
ATOM 1302 O O . TYR A 1 170 ? 11.914 -21.438 -9.172 1 98.81 170 TYR A O 1
ATOM 1310 N N . LYS A 1 171 ? 12.141 -22.828 -7.41 1 98.62 171 LYS A N 1
ATOM 1311 C CA . LYS A 1 171 ? 11.844 -24.047 -8.156 1 98.62 171 LYS A CA 1
ATOM 1312 C C . LYS A 1 171 ? 10.695 -24.812 -7.512 1 98.62 171 LYS A C 1
ATOM 1314 O O . LYS A 1 171 ? 10.594 -24.875 -6.285 1 98.62 171 LYS A O 1
ATOM 1319 N N . PHE A 1 172 ? 9.914 -25.359 -8.406 1 98.25 172 PHE A N 1
ATOM 1320 C CA . PHE A 1 172 ? 8.805 -26.156 -7.875 1 98.25 172 PHE A CA 1
ATOM 1321 C C . PHE A 1 172 ? 8.273 -27.125 -8.922 1 98.25 172 PHE A C 1
ATOM 1323 O O . PHE A 1 172 ? 8.578 -26.984 -10.109 1 98.25 172 PHE A O 1
ATOM 1330 N N . LYS A 1 173 ? 7.531 -28.031 -8.414 1 97.88 173 LYS A N 1
ATOM 1331 C CA . LYS A 1 173 ? 6.809 -28.969 -9.273 1 97.88 173 LYS A CA 1
ATOM 1332 C C . LYS A 1 173 ? 5.316 -28.656 -9.297 1 97.88 173 LYS A C 1
ATOM 1334 O O . LYS A 1 173 ? 4.688 -28.547 -8.242 1 97.88 173 LYS A O 1
ATOM 1339 N N . TYR A 1 174 ? 4.855 -28.359 -10.484 1 97.75 174 TYR A N 1
ATOM 1340 C CA . TYR A 1 174 ? 3.418 -28.219 -10.672 1 97.75 174 TYR A CA 1
ATOM 1341 C C . TYR A 1 174 ? 2.768 -29.562 -10.969 1 97.75 174 TYR A C 1
ATOM 1343 O O . TYR A 1 174 ? 3.107 -30.219 -11.953 1 97.75 174 TYR A O 1
ATOM 1351 N N . THR A 1 175 ? 1.776 -29.906 -10.133 1 95.94 175 THR A N 1
ATOM 1352 C CA . THR A 1 175 ? 1.213 -31.25 -10.242 1 95.94 175 THR A CA 1
ATOM 1353 C C . THR A 1 175 ? -0.237 -31.203 -10.711 1 95.94 175 THR A C 1
ATOM 1355 O O . THR A 1 175 ? -0.968 -32.188 -10.609 1 95.94 175 THR A O 1
ATOM 1358 N N . GLY A 1 176 ? -0.655 -30.062 -11.164 1 94.25 176 GLY A N 1
ATOM 1359 C CA . GLY A 1 176 ? -2.018 -29.875 -11.641 1 94.25 176 GLY A CA 1
ATOM 1360 C C . GLY A 1 176 ? -2.785 -28.844 -10.836 1 94.25 176 GLY A C 1
ATOM 1361 O O . GLY A 1 176 ? -2.318 -28.391 -9.789 1 94.25 176 GLY A O 1
ATOM 1362 N N . THR A 1 177 ? -3.893 -28.453 -11.367 1 90.75 177 THR A N 1
ATOM 1363 C CA . THR A 1 177 ? -4.742 -27.453 -10.734 1 90.75 177 THR A CA 1
ATOM 1364 C C . THR A 1 177 ? -5.152 -27.891 -9.336 1 90.75 177 THR A C 1
ATOM 1366 O O . THR A 1 177 ? -5.641 -29 -9.148 1 90.75 177 THR A O 1
ATOM 1369 N N . PRO A 1 178 ? -4.852 -26.984 -8.391 1 87.19 178 PRO A N 1
ATOM 1370 C CA . PRO A 1 178 ? -5.277 -27.344 -7.031 1 87.19 178 PRO A CA 1
ATOM 1371 C C . PRO A 1 178 ? -6.785 -27.531 -6.922 1 87.19 178 PRO A C 1
ATOM 1373 O O . PRO A 1 178 ? -7.555 -26.875 -7.629 1 87.19 178 PRO A O 1
ATOM 1376 N N . LYS A 1 179 ? -7.207 -28.5 -6.062 1 76.12 179 LYS A N 1
ATOM 1377 C CA . LYS A 1 179 ? -8.617 -28.797 -5.848 1 76.12 179 LYS A CA 1
ATOM 1378 C C . LYS A 1 179 ? -9.172 -28.031 -4.652 1 76.12 179 LYS A C 1
ATOM 1380 O O . LYS A 1 179 ? -8.438 -27.719 -3.711 1 76.12 179 LYS A O 1
ATOM 1385 N N . MET B 1 1 ? -35.875 -13.234 45.25 1 31.92 1 MET B N 1
ATOM 1386 C CA . MET B 1 1 ? -34.875 -13.695 44.281 1 31.92 1 MET B CA 1
ATOM 1387 C C . MET B 1 1 ? -34.219 -12.516 43.562 1 31.92 1 MET B C 1
ATOM 1389 O O . MET B 1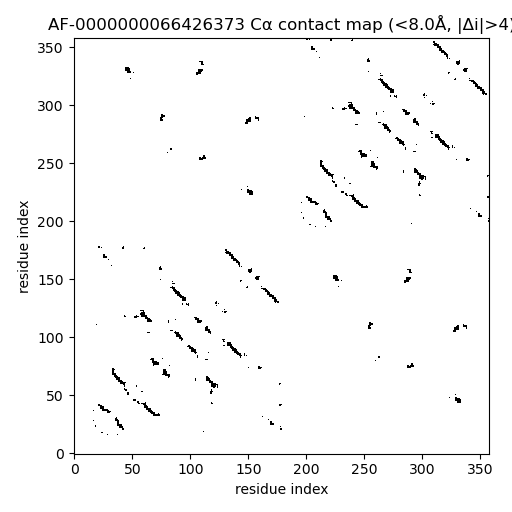 1 ? -34.906 -11.805 42.812 1 31.92 1 MET B O 1
ATOM 1393 N N . ILE B 1 2 ? -33.188 -11.891 44.125 1 42.94 2 ILE B N 1
ATOM 1394 C CA . ILE B 1 2 ? -32.469 -10.688 43.719 1 42.94 2 ILE B CA 1
ATOM 1395 C C . ILE B 1 2 ? -31.703 -10.953 42.406 1 42.94 2 ILE B C 1
ATOM 1397 O O . ILE B 1 2 ? -30.891 -11.883 42.344 1 42.94 2 ILE B O 1
ATOM 1401 N N . LYS B 1 3 ? -32.312 -10.586 41.281 1 41 3 LYS B N 1
ATOM 1402 C CA . LYS B 1 3 ? -31.641 -10.617 39.969 1 41 3 LYS B CA 1
ATOM 1403 C C . LYS B 1 3 ? -30.344 -9.805 40 1 41 3 LYS B C 1
ATOM 1405 O O . LYS B 1 3 ? -30.359 -8.602 40.25 1 41 3 LYS B O 1
ATOM 1410 N N . LYS B 1 4 ? -29.219 -10.461 40.375 1 44.62 4 LYS B N 1
ATOM 1411 C CA . LYS B 1 4 ? -27.891 -9.859 40.219 1 44.62 4 LYS B CA 1
ATOM 1412 C C . LYS B 1 4 ? -27.641 -9.492 38.75 1 44.62 4 LYS B C 1
ATOM 1414 O O . LYS B 1 4 ? -27.641 -10.352 37.875 1 44.62 4 LYS B O 1
ATOM 1419 N N . VAL B 1 5 ? -28.047 -8.273 38.312 1 40.88 5 VAL B N 1
ATOM 1420 C CA . VAL B 1 5 ? -27.703 -7.734 37 1 40.88 5 VAL B CA 1
ATOM 1421 C C . VAL B 1 5 ? -26.188 -7.523 36.906 1 40.88 5 VAL B C 1
ATOM 1423 O O . VAL B 1 5 ? -25.609 -6.773 37.719 1 40.88 5 VAL B O 1
ATOM 1426 N N . LEU B 1 6 ? -25.406 -8.477 36.5 1 45.94 6 LEU B N 1
ATOM 1427 C CA . LEU B 1 6 ? -24 -8.344 36.156 1 45.94 6 LEU B CA 1
ATOM 1428 C C . LEU B 1 6 ? -23.812 -7.312 35.062 1 45.94 6 LEU B C 1
ATOM 1430 O O . LEU B 1 6 ? -24.344 -7.477 33.938 1 45.94 6 LEU B O 1
ATOM 1434 N N . SER B 1 7 ? -23.578 -6.059 35.375 1 39.22 7 SER B N 1
ATOM 1435 C CA . SER B 1 7 ? -23.203 -5.055 34.406 1 39.22 7 SER B CA 1
ATOM 1436 C C . SER B 1 7 ? -21.859 -5.383 33.75 1 39.22 7 SER B C 1
ATOM 1438 O O . SER B 1 7 ? -20.859 -5.559 34.438 1 39.22 7 SER B O 1
ATOM 1440 N N . VAL B 1 8 ? -21.859 -6.031 32.656 1 39.38 8 VAL B N 1
ATOM 1441 C CA . VAL B 1 8 ? -20.656 -6.188 31.844 1 39.38 8 VAL B CA 1
ATOM 1442 C C . VAL B 1 8 ? -20.172 -4.82 31.359 1 39.38 8 VAL B C 1
ATOM 1444 O O . VAL B 1 8 ? -20.891 -4.121 30.641 1 39.38 8 VAL B O 1
ATOM 1447 N N . VAL B 1 9 ? -19.281 -4.16 32.062 1 38.12 9 VAL B N 1
ATOM 1448 C CA . VAL B 1 9 ? -18.578 -2.979 31.594 1 38.12 9 VAL B CA 1
ATOM 1449 C C . VAL B 1 9 ? -17.703 -3.348 30.391 1 38.12 9 VAL B C 1
ATOM 1451 O O . VAL B 1 9 ? -16.812 -4.199 30.5 1 38.12 9 VAL B O 1
ATOM 1454 N N . ALA B 1 10 ? -18.172 -3.145 29.188 1 37.22 10 ALA B N 1
ATOM 1455 C CA . ALA B 1 10 ? -17.344 -3.221 27.984 1 37.22 10 ALA B CA 1
ATOM 1456 C C . ALA B 1 10 ? -16.172 -2.248 28.062 1 37.22 10 ALA B C 1
ATOM 1458 O O . ALA B 1 10 ? -16.375 -1.033 28.156 1 37.22 10 ALA B O 1
ATOM 1459 N N . ALA B 1 11 ? -15.031 -2.689 28.469 1 35.06 11 ALA B N 1
ATOM 1460 C CA . ALA B 1 11 ? -13.82 -1.873 28.375 1 35.06 11 ALA B CA 1
ATOM 1461 C C . ALA B 1 11 ? -13.547 -1.477 26.922 1 35.06 11 ALA B C 1
ATOM 1463 O O . ALA B 1 11 ? -13.352 -2.338 26.062 1 35.06 11 ALA B O 1
ATOM 1464 N N . ALA B 1 12 ? -13.953 -0.235 26.5 1 37 12 ALA B N 1
ATOM 1465 C CA . ALA B 1 12 ? -13.523 0.308 25.219 1 37 12 ALA B CA 1
ATOM 1466 C C . ALA B 1 12 ? -12 0.366 25.125 1 37 12 ALA B C 1
ATOM 1468 O O . ALA B 1 12 ? -11.352 1.066 25.906 1 37 12 ALA B O 1
ATOM 1469 N N . ALA B 1 13 ? -11.391 -0.607 24.672 1 36.03 13 ALA B N 1
ATOM 1470 C CA . ALA B 1 13 ? -9.969 -0.504 24.375 1 36.03 13 ALA B CA 1
ATOM 1471 C C . ALA B 1 13 ? -9.688 0.672 23.438 1 36.03 13 ALA B C 1
ATOM 1473 O O . ALA B 1 13 ? -10.062 0.644 22.266 1 36.03 13 ALA B O 1
ATOM 1474 N N . VAL B 1 14 ? -9.477 1.846 23.984 1 37 14 VAL B N 1
ATOM 1475 C CA . VAL B 1 14 ? -8.977 2.957 23.188 1 37 14 VAL B CA 1
ATOM 1476 C C . VAL B 1 14 ? -7.664 2.564 22.516 1 37 14 VAL B C 1
ATOM 1478 O O . VAL B 1 14 ? -6.668 2.309 23.203 1 37 14 VAL B O 1
ATOM 1481 N N . ILE B 1 15 ? -7.691 1.899 21.438 1 41.91 15 ILE B N 1
ATOM 1482 C CA . ILE B 1 15 ? -6.469 1.833 20.641 1 41.91 15 ILE B CA 1
ATOM 1483 C C . ILE B 1 15 ? -5.844 3.223 20.547 1 41.91 15 ILE B C 1
ATOM 1485 O O . ILE B 1 15 ? -6.406 4.121 19.922 1 41.91 15 ILE B O 1
ATOM 1489 N N . SER B 1 16 ? -5.074 3.607 21.578 1 44.84 16 SER B N 1
ATOM 1490 C CA . SER B 1 16 ? -4.383 4.891 21.625 1 44.84 16 SER B CA 1
ATOM 1491 C C . SER B 1 16 ? -3.443 5.055 20.438 1 44.84 16 SER B C 1
ATOM 1493 O O . SER B 1 16 ? -2.613 4.18 20.172 1 44.84 16 SER B O 1
ATOM 1495 N N . THR B 1 17 ? -3.861 5.73 19.453 1 52.81 17 THR B N 1
ATOM 1496 C CA . THR B 1 17 ? -2.918 6.176 18.438 1 52.81 17 THR B CA 1
ATOM 1497 C C . THR B 1 17 ? -1.645 6.719 19.078 1 52.81 17 THR B C 1
ATOM 1499 O O . THR B 1 17 ? -1.705 7.602 19.938 1 52.81 17 THR B O 1
ATOM 1502 N N . ASN B 1 18 ? -0.644 5.965 19.094 1 52.62 18 ASN B N 1
ATOM 1503 C CA . ASN B 1 18 ? 0.653 6.391 19.609 1 52.62 18 ASN B CA 1
ATOM 1504 C C . ASN B 1 18 ? 1.159 7.637 18.875 1 52.62 18 ASN B C 1
ATOM 1506 O O . ASN B 1 18 ? 1.216 7.668 17.656 1 52.62 18 ASN B O 1
ATOM 1510 N N . LEU B 1 19 ? 1.025 8.734 19.547 1 62.38 19 LEU B N 1
ATOM 1511 C CA . LEU B 1 19 ? 1.705 9.93 19.062 1 62.38 19 LEU B CA 1
ATOM 1512 C C . LEU B 1 19 ? 3.219 9.758 19.125 1 62.38 19 LEU B C 1
ATOM 1514 O O . LEU B 1 19 ? 3.746 9.203 20.094 1 62.38 19 LEU B O 1
ATOM 1518 N N . PHE B 1 20 ? 3.801 10.008 18 1 70.75 20 PHE B N 1
ATOM 1519 C CA . PHE B 1 20 ? 5.254 9.93 17.953 1 70.75 20 PHE B CA 1
ATOM 1520 C C . PHE B 1 20 ? 5.883 11.281 18.266 1 70.75 20 PHE B C 1
ATOM 1522 O O . PHE B 1 20 ? 5.219 12.312 18.188 1 70.75 20 PHE B O 1
ATOM 1529 N N . ALA B 1 21 ? 7.051 11.258 18.594 1 67.44 21 ALA B N 1
ATOM 1530 C CA . ALA B 1 21 ? 7.75 12.461 19.047 1 67.44 21 ALA B CA 1
ATOM 1531 C C . ALA B 1 21 ? 7.672 13.562 17.984 1 67.44 21 ALA B C 1
ATOM 1533 O O . ALA B 1 21 ? 7.918 13.312 16.797 1 67.44 21 ALA B O 1
ATOM 1534 N N . GLY B 1 22 ? 7.156 14.688 18.391 1 83.75 22 GLY B N 1
ATOM 1535 C CA . GLY B 1 22 ? 7.102 15.883 17.562 1 83.75 22 GLY B CA 1
ATOM 1536 C C . GLY B 1 22 ? 5.77 16.062 16.859 1 83.75 22 GLY B C 1
ATOM 1537 O O . GLY B 1 22 ? 5.488 17.125 16.312 1 83.75 22 GLY B O 1
ATOM 1538 N N . GLU B 1 23 ? 4.918 15.039 17.031 1 92.62 23 GLU B N 1
ATOM 1539 C CA . GLU B 1 23 ? 3.627 15.125 16.359 1 92.62 23 GLU B CA 1
ATOM 1540 C C . GLU B 1 23 ? 2.602 15.852 17.219 1 92.62 23 GLU B C 1
ATOM 1542 O O . GLU B 1 23 ? 2.539 15.633 18.438 1 92.62 23 GLU B O 1
ATOM 1547 N N . VAL B 1 24 ? 1.891 16.703 16.625 1 96.38 24 VAL B N 1
ATOM 1548 C CA . VAL B 1 24 ? 0.765 17.375 17.266 1 96.38 24 VAL B CA 1
ATOM 1549 C C . VAL B 1 24 ? -0.548 16.797 16.734 1 96.38 24 VAL B C 1
ATOM 1551 O O . VAL B 1 24 ? -0.836 16.875 15.547 1 96.38 24 VAL B O 1
ATOM 1554 N N . PRO B 1 25 ? -1.357 16.266 17.609 1 97.06 25 PRO B N 1
ATOM 1555 C CA . PRO B 1 25 ? -2.625 15.703 17.141 1 97.06 25 PRO B CA 1
ATOM 1556 C C . PRO B 1 25 ? -3.596 16.766 16.656 1 97.06 25 PRO B C 1
ATOM 1558 O O . PRO B 1 25 ? -3.643 17.875 17.203 1 97.06 25 PRO B O 1
ATOM 1561 N N . ILE B 1 26 ? -4.297 16.469 15.68 1 98.12 26 ILE B N 1
ATOM 1562 C CA . ILE B 1 26 ? -5.406 17.266 15.18 1 98.12 26 ILE B CA 1
ATOM 1563 C C . ILE B 1 26 ? -6.73 16.562 15.492 1 98.12 26 ILE B C 1
ATOM 1565 O O . ILE B 1 26 ? -7.145 15.664 14.758 1 98.12 26 ILE B O 1
ATOM 1569 N N . GLY B 1 27 ? -7.387 17 16.578 1 97.44 27 GLY B N 1
ATOM 1570 C CA . GLY B 1 27 ? -8.617 16.344 16.984 1 97.44 27 GLY B CA 1
ATOM 1571 C C . GLY B 1 27 ? -8.414 14.891 17.391 1 97.44 27 GLY B C 1
ATOM 1572 O O . GLY B 1 27 ? -7.277 14.43 17.516 1 97.44 27 GLY B O 1
ATOM 1573 N N . ASP B 1 28 ? -9.586 14.227 17.641 1 97.69 28 ASP B N 1
ATOM 1574 C CA . ASP B 1 28 ? -9.57 12.812 18 1 97.69 28 ASP B CA 1
ATOM 1575 C C . ASP B 1 28 ? -9.672 11.93 16.766 1 97.69 28 ASP B C 1
ATOM 1577 O O . ASP B 1 28 ? -10.352 12.281 15.797 1 97.69 28 ASP B O 1
ATOM 1581 N N . PRO B 1 29 ? -8.961 10.797 16.844 1 98.44 29 PRO B N 1
ATOM 1582 C CA . PRO B 1 29 ? -9.172 9.844 15.742 1 98.44 29 PRO B CA 1
ATOM 1583 C C . PRO B 1 29 ? -10.648 9.484 15.547 1 98.44 29 PRO B C 1
ATOM 1585 O O . PRO B 1 29 ? -11.414 9.469 16.516 1 98.44 29 PRO B O 1
ATOM 1588 N N . LYS B 1 30 ? -10.992 9.266 14.344 1 98.5 30 LYS B N 1
ATOM 1589 C CA . LYS B 1 30 ? -12.336 8.844 13.969 1 98.5 30 LYS B CA 1
ATOM 1590 C C . LYS B 1 30 ? -12.352 7.387 13.508 1 98.5 30 LYS B C 1
ATOM 1592 O O . LYS B 1 30 ? -11.383 6.914 12.906 1 98.5 30 LYS B O 1
ATOM 1597 N N . GLU B 1 31 ? -13.398 6.652 13.82 1 98.44 31 GLU B N 1
ATOM 1598 C CA . GLU B 1 31 ? -13.602 5.301 13.312 1 98.44 31 GLU B CA 1
ATOM 1599 C C . GLU B 1 31 ? -14.719 5.273 12.273 1 98.44 31 GLU B C 1
ATOM 1601 O O . GLU B 1 31 ? -15.883 5.523 12.594 1 98.44 31 GLU B O 1
ATOM 1606 N N . LEU B 1 32 ? -14.344 5.055 11.07 1 98.5 32 LEU B N 1
ATOM 1607 C CA . LEU B 1 32 ? -15.289 4.992 9.961 1 98.5 32 LEU B CA 1
ATOM 1608 C C . LEU B 1 32 ? -14.891 3.91 8.969 1 98.5 32 LEU B C 1
ATOM 1610 O O . LEU B 1 32 ? -13.711 3.748 8.664 1 98.5 32 LEU B O 1
ATOM 1614 N N . ASN B 1 33 ? -15.875 3.121 8.453 1 98.44 33 ASN B N 1
ATOM 1615 C CA . ASN B 1 33 ? -15.688 2.162 7.367 1 98.44 33 ASN B CA 1
ATOM 1616 C C . ASN B 1 33 ? -14.594 1.153 7.691 1 98.44 33 ASN B C 1
ATOM 1618 O O . ASN B 1 33 ? -13.789 0.805 6.828 1 98.44 33 ASN B O 1
ATOM 1622 N N . GLY B 1 34 ? -14.547 0.729 8.977 1 98.44 34 GLY B N 1
ATOM 1623 C CA . GLY B 1 34 ? -13.617 -0.3 9.406 1 98.44 34 GLY B CA 1
ATOM 1624 C C . GLY B 1 34 ? -12.203 0.219 9.609 1 98.44 34 GLY B C 1
ATOM 1625 O O . GLY B 1 34 ? -11.25 -0.561 9.641 1 98.44 34 GLY B O 1
ATOM 1626 N N . MET B 1 35 ? -12.055 1.559 9.672 1 98.88 35 MET B N 1
ATOM 1627 C CA . MET B 1 35 ? -10.734 2.174 9.797 1 98.88 35 MET B CA 1
ATOM 1628 C C . MET B 1 35 ? -10.703 3.174 10.945 1 98.88 35 MET B C 1
ATOM 1630 O O . MET B 1 35 ? -11.727 3.779 11.266 1 98.88 35 MET B O 1
ATOM 1634 N N . GLU B 1 36 ? -9.57 3.281 11.547 1 98.88 36 GLU B N 1
ATOM 1635 C CA . GLU B 1 36 ? -9.25 4.422 12.398 1 98.88 36 GLU B CA 1
ATOM 1636 C C . GLU B 1 36 ? -8.484 5.492 11.625 1 98.88 36 GLU B C 1
ATOM 1638 O O . GLU B 1 36 ? -7.445 5.215 11.031 1 98.88 36 GLU B O 1
ATOM 1643 N N . ILE B 1 37 ? -8.992 6.688 11.648 1 98.88 37 ILE B N 1
ATOM 1644 C CA . ILE B 1 37 ? -8.445 7.793 10.875 1 98.88 37 ILE B CA 1
ATOM 1645 C C . ILE B 1 37 ? -7.977 8.898 11.82 1 98.88 37 ILE B C 1
ATOM 1647 O O . ILE B 1 37 ? -8.797 9.555 12.469 1 98.88 37 ILE B O 1
ATOM 1651 N N . ALA B 1 38 ? -6.703 9.086 11.883 1 98.81 38 ALA B N 1
ATOM 1652 C CA . ALA B 1 38 ? -6.113 10.125 12.727 1 98.81 38 ALA B CA 1
ATOM 1653 C C . ALA B 1 38 ? -5.418 11.188 11.883 1 98.81 38 ALA B C 1
ATOM 1655 O O . ALA B 1 38 ? -4.914 10.898 10.797 1 98.81 38 ALA B O 1
ATOM 1656 N N . ALA B 1 39 ? -5.41 12.359 12.391 1 98.81 39 ALA B N 1
ATOM 1657 C CA . ALA B 1 39 ? -4.699 13.477 11.781 1 98.81 39 ALA B CA 1
ATOM 1658 C C . ALA B 1 39 ? -3.686 14.078 12.758 1 98.81 39 ALA B C 1
ATOM 1660 O O . ALA B 1 39 ? -3.992 14.281 13.93 1 98.81 39 ALA B O 1
ATOM 1661 N N . VAL B 1 40 ? -2.488 14.336 12.258 1 98.31 40 VAL B N 1
ATOM 1662 C CA . VAL B 1 40 ? -1.445 14.984 13.047 1 98.31 40 VAL B CA 1
ATOM 1663 C C . VAL B 1 40 ? -0.645 15.938 12.164 1 98.31 40 VAL B C 1
ATOM 1665 O O . VAL B 1 40 ? -0.719 15.867 10.93 1 98.31 40 VAL B O 1
ATOM 1668 N N . TYR B 1 41 ? 0.066 16.812 12.75 1 98 41 TYR B N 1
ATOM 1669 C CA . TYR B 1 41 ? 1.098 17.547 12.023 1 98 41 TYR B CA 1
ATOM 1670 C C . TYR B 1 41 ? 2.379 17.641 12.836 1 98 41 TYR B C 1
ATOM 1672 O O . TYR B 1 41 ? 2.355 17.484 14.062 1 98 41 TYR B O 1
ATOM 1680 N N . LEU B 1 42 ? 3.484 17.844 12.195 1 97.19 42 LEU B N 1
ATOM 1681 C CA . LEU B 1 42 ? 4.805 18.062 12.781 1 97.19 42 LEU B CA 1
ATOM 1682 C C . LEU B 1 42 ? 5.613 19.047 11.945 1 97.19 42 LEU B C 1
ATOM 1684 O O . LEU B 1 42 ? 5.062 19.734 11.078 1 97.19 42 LEU B O 1
ATOM 1688 N N . GLN B 1 43 ? 6.887 19.188 12.289 1 96.75 43 GLN B N 1
ATOM 1689 C CA . GLN B 1 43 ? 7.75 20.047 11.492 1 96.75 43 GLN B CA 1
ATOM 1690 C C . GLN B 1 43 ? 7.848 19.547 10.055 1 96.75 43 GLN B C 1
ATOM 1692 O O . GLN B 1 43 ? 7.73 18.344 9.797 1 96.75 43 GLN B O 1
ATOM 1697 N N . PRO B 1 44 ? 8.07 20.484 9.164 1 97.31 44 PRO B N 1
ATOM 1698 C CA . PRO B 1 44 ? 8.242 20.047 7.773 1 97.31 44 PRO B CA 1
ATOM 1699 C C . PRO B 1 44 ? 9.336 19 7.617 1 97.31 44 PRO B C 1
ATOM 1701 O O . PRO B 1 44 ? 10.297 18.984 8.383 1 97.31 44 PRO B O 1
ATOM 1704 N N . ILE B 1 45 ? 9.18 18.188 6.66 1 97.44 45 ILE B N 1
ATOM 1705 C CA . ILE B 1 45 ? 10.141 17.109 6.48 1 97.44 45 ILE B CA 1
ATOM 1706 C C . ILE B 1 45 ? 10.766 17.188 5.09 1 97.44 45 ILE B C 1
ATOM 1708 O O . ILE B 1 45 ? 10.188 17.797 4.18 1 97.44 45 ILE B O 1
ATOM 1712 N N . GLU B 1 46 ? 11.953 16.594 4.988 1 97.94 46 GLU B N 1
ATOM 1713 C CA . GLU B 1 46 ? 12.578 16.391 3.684 1 97.94 46 GLU B CA 1
ATOM 1714 C C . GLU B 1 46 ? 12.195 15.031 3.105 1 97.94 46 GLU B C 1
ATOM 1716 O O . GLU B 1 46 ? 12.148 14.031 3.826 1 97.94 46 GLU B O 1
ATOM 1721 N N . MET B 1 47 ? 11.914 15.062 1.784 1 97.94 47 MET B N 1
ATOM 1722 C CA . MET B 1 47 ? 11.43 13.852 1.139 1 97.94 47 MET B CA 1
ATOM 1723 C C . MET B 1 47 ? 12.305 13.469 -0.051 1 97.94 47 MET B C 1
ATOM 1725 O O . MET B 1 47 ? 12.93 14.336 -0.662 1 97.94 47 MET B O 1
ATOM 1729 N N . GLU B 1 48 ? 12.359 12.242 -0.281 1 97.12 48 GLU B N 1
ATOM 1730 C CA . GLU B 1 48 ? 12.781 11.727 -1.58 1 97.12 48 GLU B CA 1
ATOM 1731 C C . GLU B 1 48 ? 11.672 10.914 -2.236 1 97.12 48 GLU B C 1
ATOM 1733 O O . GLU B 1 48 ? 10.93 10.203 -1.555 1 97.12 48 GLU B O 1
ATOM 1738 N N . PRO B 1 49 ? 11.586 10.875 -3.516 1 95.25 49 PRO B N 1
ATOM 1739 C CA . PRO B 1 49 ? 12.438 11.688 -4.387 1 95.25 49 PRO B CA 1
ATOM 1740 C C . PRO B 1 49 ? 12.195 13.188 -4.211 1 95.25 49 PRO B C 1
ATOM 1742 O O . PRO B 1 49 ? 11.133 13.594 -3.732 1 95.25 49 PRO B O 1
ATOM 1745 N N . ARG B 1 50 ? 13.164 13.922 -4.602 1 92.31 50 ARG B N 1
ATOM 1746 C CA . ARG B 1 50 ? 13.023 15.375 -4.543 1 92.31 50 ARG B CA 1
ATOM 1747 C C . ARG B 1 50 ? 11.891 15.852 -5.453 1 92.31 50 ARG B C 1
ATOM 1749 O O . ARG B 1 50 ? 11.727 15.344 -6.566 1 92.31 50 ARG B O 1
ATOM 1756 N N . GLY B 1 51 ? 11.141 16.859 -4.961 1 92.31 51 GLY B N 1
ATOM 1757 C CA . GLY B 1 51 ? 10.109 17.469 -5.785 1 92.31 51 GLY B CA 1
ATOM 1758 C C . GLY B 1 51 ? 8.742 16.844 -5.594 1 92.31 51 GLY B C 1
ATOM 1759 O O . GLY B 1 51 ? 7.746 17.359 -6.102 1 92.31 51 GLY B O 1
ATOM 1760 N N . ILE B 1 52 ? 8.641 15.742 -4.879 1 91.44 52 ILE B N 1
ATOM 1761 C CA . ILE B 1 52 ? 7.371 15.047 -4.73 1 91.44 52 ILE B CA 1
ATOM 1762 C C . ILE B 1 52 ? 6.477 15.805 -3.75 1 91.44 52 ILE B C 1
ATOM 1764 O O . ILE B 1 52 ? 5.262 15.609 -3.729 1 91.44 52 ILE B O 1
ATOM 1768 N N . ASP B 1 53 ? 7.051 16.625 -2.926 1 93.88 53 ASP B N 1
ATOM 1769 C CA . ASP B 1 53 ? 6.375 17.422 -1.916 1 93.88 53 ASP B CA 1
ATOM 1770 C C . ASP B 1 53 ? 6.91 18.859 -1.906 1 93.88 53 ASP B C 1
ATOM 1772 O O . ASP B 1 53 ? 7.984 19.125 -2.453 1 93.88 53 ASP B O 1
ATOM 1776 N N . LEU B 1 54 ? 6.066 19.812 -1.339 1 96.62 54 LEU B N 1
ATOM 1777 C CA . LEU B 1 54 ? 6.609 21.141 -1.058 1 96.62 54 LEU B CA 1
ATOM 1778 C C . LEU B 1 54 ? 7.891 21.031 -0.236 1 96.62 54 LEU B C 1
ATOM 1780 O O . LEU B 1 54 ? 7.953 20.281 0.731 1 96.62 54 LEU B O 1
ATOM 1784 N N . ALA B 1 55 ? 8.891 21.781 -0.748 1 97.06 55 ALA B N 1
ATOM 1785 C CA . ALA B 1 55 ? 10.148 21.766 -0.014 1 97.06 55 ALA B CA 1
ATOM 1786 C C . ALA B 1 55 ? 9.938 22.141 1.45 1 97.06 55 ALA B C 1
ATOM 1788 O O . ALA B 1 55 ? 9.164 23.047 1.76 1 97.06 55 ALA B O 1
ATOM 1789 N N . ALA B 1 56 ? 10.664 21.516 2.342 1 96.88 56 ALA B N 1
ATOM 1790 C CA . ALA B 1 56 ? 10.539 21.766 3.773 1 96.88 56 ALA B CA 1
ATOM 1791 C C . ALA B 1 56 ? 10.766 23.25 4.086 1 96.88 56 ALA B C 1
ATOM 1793 O O . ALA B 1 56 ? 10.102 23.812 4.961 1 96.88 56 ALA B O 1
ATOM 1794 N N . SER B 1 57 ? 11.703 23.922 3.406 1 95.94 57 SER B N 1
ATOM 1795 C CA . SER B 1 57 ? 12.062 25.312 3.654 1 95.94 57 SER B CA 1
ATOM 1796 C C . SER B 1 57 ? 10.906 26.25 3.326 1 95.94 57 SER B C 1
ATOM 1798 O O . SER B 1 57 ? 10.883 27.406 3.775 1 95.94 57 SER B O 1
ATOM 1800 N N . LEU B 1 58 ? 9.945 25.812 2.545 1 96.5 58 LEU B N 1
ATOM 1801 C CA . LEU B 1 58 ? 8.828 26.641 2.105 1 96.5 58 LEU B CA 1
ATOM 1802 C C . LEU B 1 58 ? 7.559 26.297 2.875 1 96.5 58 LEU B C 1
ATOM 1804 O O . LEU B 1 58 ? 6.496 26.875 2.613 1 96.5 58 LEU B O 1
ATOM 1808 N N . ALA B 1 59 ? 7.645 25.359 3.797 1 97.31 59 ALA B N 1
ATOM 1809 C CA . ALA B 1 59 ? 6.492 24.875 4.555 1 97.31 59 ALA B CA 1
ATOM 1810 C C . ALA B 1 59 ? 6.613 25.234 6.031 1 97.31 59 ALA B C 1
ATOM 1812 O O . ALA B 1 59 ? 7.699 25.578 6.504 1 97.31 59 ALA B O 1
ATOM 1813 N N . ASP B 1 60 ? 5.539 25.156 6.77 1 97.75 60 ASP B N 1
ATOM 1814 C CA . ASP B 1 60 ? 5.523 25.406 8.211 1 97.75 60 ASP B CA 1
ATOM 1815 C C . ASP B 1 60 ? 5.184 24.141 8.977 1 97.75 60 ASP B C 1
ATOM 1817 O O . ASP B 1 60 ? 5.602 23.969 10.125 1 97.75 60 ASP B O 1
ATOM 1821 N N . ILE B 1 61 ? 4.434 23.219 8.281 1 98.19 61 ILE B N 1
ATOM 1822 C CA . ILE B 1 61 ? 4.098 21.953 8.938 1 98.19 61 ILE B CA 1
ATOM 1823 C C . ILE B 1 61 ? 4.141 20.828 7.91 1 98.19 61 ILE B C 1
ATOM 1825 O O . ILE B 1 61 ? 4.156 21.078 6.703 1 98.19 61 ILE B O 1
ATOM 1829 N N . HIS B 1 62 ? 4.27 19.625 8.391 1 98.25 62 HIS B N 1
ATOM 1830 C CA . HIS B 1 62 ? 3.963 18.375 7.688 1 98.25 62 HIS B CA 1
ATOM 1831 C C . HIS B 1 62 ? 2.686 17.734 8.227 1 98.25 62 HIS B C 1
ATOM 1833 O O . HIS B 1 62 ? 2.635 17.312 9.383 1 98.25 62 HIS B O 1
ATOM 1839 N N . LEU B 1 63 ? 1.637 17.781 7.387 1 98.75 63 LEU B N 1
ATOM 1840 C CA . LEU B 1 63 ? 0.343 17.203 7.73 1 98.75 63 LEU B CA 1
ATOM 1841 C C . LEU B 1 63 ? 0.307 15.711 7.398 1 98.75 63 LEU B C 1
ATOM 1843 O O . LEU B 1 63 ? 0.745 15.305 6.32 1 98.75 63 LEU B O 1
ATOM 1847 N N . GLU B 1 64 ? -0.225 14.914 8.336 1 98.75 64 GLU B N 1
ATOM 1848 C CA . GLU B 1 64 ? -0.338 13.477 8.086 1 98.75 64 GLU B CA 1
ATOM 1849 C C . GLU B 1 64 ? -1.756 12.984 8.359 1 98.75 64 GLU B C 1
ATOM 1851 O O . GLU B 1 64 ? -2.404 13.43 9.305 1 98.75 64 GLU B O 1
ATOM 1856 N N . ALA B 1 65 ? -2.219 12.094 7.527 1 98.88 65 ALA B N 1
ATOM 1857 C CA . ALA B 1 65 ? -3.316 11.18 7.828 1 98.88 65 ALA B CA 1
ATOM 1858 C C . ALA B 1 65 ? -2.789 9.781 8.148 1 98.88 65 ALA B C 1
ATOM 1860 O O . ALA B 1 65 ? -2.166 9.133 7.305 1 98.88 65 ALA B O 1
ATOM 1861 N N . ASP B 1 66 ? -3 9.352 9.352 1 98.62 66 ASP B N 1
ATOM 1862 C CA . ASP B 1 66 ? -2.682 7.996 9.805 1 98.62 66 ASP B CA 1
ATOM 1863 C C . ASP B 1 66 ? -3.93 7.117 9.82 1 98.62 66 ASP B C 1
ATOM 1865 O O . ASP B 1 66 ? -4.781 7.254 10.703 1 98.62 66 ASP B O 1
ATOM 1869 N N . ILE B 1 67 ? -4 6.207 8.883 1 98.88 67 ILE B N 1
ATOM 1870 C CA . ILE B 1 67 ? -5.223 5.438 8.672 1 98.88 67 ILE B CA 1
ATOM 1871 C C . ILE B 1 67 ? -4.918 3.945 8.797 1 98.88 67 ILE B C 1
ATOM 1873 O O . ILE B 1 67 ? -4.145 3.398 8 1 98.88 67 ILE B O 1
ATOM 1877 N N . HIS B 1 68 ? -5.562 3.311 9.742 1 98.81 68 HIS B N 1
ATOM 1878 C CA . HIS B 1 68 ? -5.289 1.908 10.039 1 98.81 68 HIS B CA 1
ATOM 1879 C C . HIS B 1 68 ? -6.582 1.097 10.102 1 98.81 68 HIS B C 1
ATOM 1881 O O . HIS B 1 68 ? -7.621 1.604 10.531 1 98.81 68 HIS B O 1
ATOM 1887 N N . ALA B 1 69 ? -6.473 -0.128 9.711 1 98.75 69 ALA B N 1
ATOM 1888 C CA . ALA B 1 69 ? -7.609 -1.045 9.766 1 98.75 69 ALA B CA 1
ATOM 1889 C C . ALA B 1 69 ? -7.996 -1.351 11.211 1 98.75 69 ALA B C 1
ATOM 1891 O O . ALA B 1 69 ? -7.129 -1.554 12.062 1 98.75 69 ALA B O 1
ATOM 1892 N N . LEU B 1 70 ? -9.305 -1.323 11.469 1 98.62 70 LEU B N 1
ATOM 1893 C CA . LEU B 1 70 ? -9.844 -1.783 12.742 1 98.62 70 LEU B CA 1
ATOM 1894 C C . LEU B 1 70 ? -10.047 -3.295 12.734 1 98.62 70 LEU B C 1
ATOM 1896 O O . LEU B 1 70 ? -9.938 -3.932 11.68 1 98.62 70 LEU B O 1
ATOM 1900 N N . LYS B 1 71 ? -10.258 -3.82 13.922 1 97.81 71 LYS B N 1
ATOM 1901 C CA . LYS B 1 71 ? -10.594 -5.238 14.023 1 97.81 71 LYS B CA 1
ATOM 1902 C C . LYS B 1 71 ? -11.773 -5.59 13.125 1 97.81 71 LYS B C 1
ATOM 1904 O O . LYS B 1 71 ? -12.742 -4.836 13.039 1 97.81 71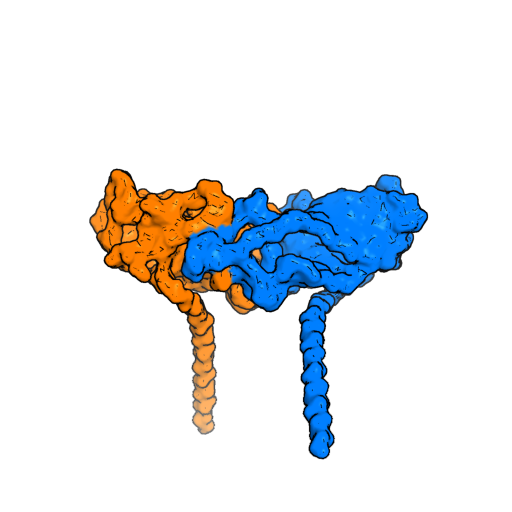 LYS B O 1
ATOM 1909 N N . ASN B 1 72 ? -11.75 -6.77 12.469 1 96.75 72 ASN B N 1
ATOM 1910 C CA . ASN B 1 72 ? -12.789 -7.27 11.562 1 96.75 72 ASN B CA 1
ATOM 1911 C C . ASN B 1 72 ? -12.992 -6.332 10.383 1 96.75 72 ASN B C 1
ATOM 1913 O O . ASN B 1 72 ? -14.125 -6.113 9.945 1 96.75 72 ASN B O 1
ATOM 1917 N N . ASN B 1 73 ? -11.945 -5.676 9.969 1 98.38 73 ASN B N 1
ATOM 1918 C CA . ASN B 1 73 ? -12.023 -4.863 8.758 1 98.38 73 ASN B CA 1
ATOM 1919 C C . ASN B 1 73 ? -12.719 -5.613 7.629 1 98.38 73 ASN B C 1
ATOM 1921 O O . ASN B 1 73 ? -12.328 -6.734 7.285 1 98.38 73 ASN B O 1
ATOM 1925 N N . PRO B 1 74 ? -13.703 -5.047 6.996 1 98.25 74 PRO B N 1
ATOM 1926 C CA . PRO B 1 74 ? -14.508 -5.773 6.012 1 98.25 74 PRO B CA 1
ATOM 1927 C C . PRO B 1 74 ? -13.758 -6.051 4.715 1 98.25 74 PRO B C 1
ATOM 1929 O O . PRO B 1 74 ? -14.219 -6.828 3.879 1 98.25 74 PRO B O 1
ATOM 1932 N N . ASN B 1 75 ? -12.609 -5.43 4.574 1 98.38 75 ASN B N 1
ATOM 1933 C CA . ASN B 1 75 ? -11.891 -5.559 3.311 1 98.38 75 ASN B CA 1
ATOM 1934 C C . ASN B 1 75 ? -10.648 -6.43 3.461 1 98.38 75 ASN B C 1
ATOM 1936 O O . ASN B 1 75 ? -9.773 -6.43 2.59 1 98.38 75 ASN B O 1
ATOM 1940 N N . GLY B 1 76 ? -10.562 -7.117 4.582 1 98.06 76 GLY B N 1
ATOM 1941 C CA . GLY B 1 76 ? -9.578 -8.18 4.699 1 98.06 76 GLY B CA 1
ATOM 1942 C C . GLY B 1 76 ? -8.258 -7.715 5.289 1 98.06 76 GLY B C 1
ATOM 1943 O O . GLY B 1 76 ? -7.324 -8.5 5.434 1 98.06 76 GLY B O 1
ATOM 1944 N N . PHE B 1 77 ? -8.109 -6.406 5.652 1 98.44 77 PHE B N 1
ATOM 1945 C CA . PHE B 1 77 ? -6.871 -5.914 6.238 1 98.44 77 PHE B CA 1
ATOM 1946 C C . PHE B 1 77 ? -6.793 -6.266 7.719 1 98.44 77 PHE B C 1
ATOM 1948 O O . PHE B 1 77 ? -7.777 -6.133 8.445 1 98.44 77 PHE B O 1
ATOM 1955 N N . PRO B 1 78 ? -5.598 -6.707 8.094 1 97 78 PRO B N 1
ATOM 1956 C CA . PRO B 1 78 ? -5.465 -7.051 9.516 1 97 78 PRO B CA 1
ATOM 1957 C C . PRO B 1 78 ? -5.582 -5.832 10.43 1 97 78 PRO B C 1
ATOM 1959 O O . PRO B 1 78 ? -5.25 -4.715 10.023 1 97 78 PRO B O 1
ATOM 1962 N N . GLU B 1 79 ? -6.008 -6.121 11.656 1 97.69 79 GLU B N 1
ATOM 1963 C CA . GLU B 1 79 ? -6.098 -5.055 12.648 1 97.69 79 GLU B CA 1
ATOM 1964 C C . GLU B 1 79 ? -4.77 -4.32 12.789 1 97.69 79 GLU B C 1
ATOM 1966 O O . GLU B 1 79 ? -3.717 -4.953 12.906 1 97.69 79 GLU B O 1
ATOM 1971 N N . GLY B 1 80 ? -4.863 -2.994 12.773 1 97.44 80 GLY B N 1
ATOM 1972 C CA . GLY B 1 80 ? -3.686 -2.174 13 1 97.44 80 GLY B CA 1
ATOM 1973 C C . GLY B 1 80 ? -2.891 -1.913 11.734 1 97.44 80 GLY B C 1
ATOM 1974 O O . GLY B 1 80 ? -2.006 -1.055 11.711 1 97.44 80 GLY B O 1
ATOM 1975 N N . PHE B 1 81 ? -3.209 -2.6 10.672 1 97.75 81 PHE B N 1
ATOM 1976 C CA . PHE B 1 81 ? -2.502 -2.451 9.406 1 97.75 81 PHE B CA 1
ATOM 1977 C C . PHE B 1 81 ? -2.791 -1.092 8.781 1 97.75 81 PHE B C 1
ATOM 1979 O O . PHE B 1 81 ? -3.936 -0.633 8.781 1 97.75 81 PHE B O 1
ATOM 1986 N N . TRP B 1 82 ? -1.721 -0.457 8.367 1 98.69 82 TRP B N 1
ATOM 1987 C CA . TRP B 1 82 ? -1.901 0.766 7.59 1 98.69 82 TRP B CA 1
ATOM 1988 C C . TRP B 1 82 ? -2.643 0.479 6.289 1 98.69 82 TRP B C 1
ATOM 1990 O O . TRP B 1 82 ? -2.35 -0.504 5.605 1 98.69 82 TRP B O 1
ATOM 2000 N N . MET B 1 83 ? -3.592 1.323 5.93 1 98.81 83 MET B N 1
ATOM 2001 C CA . MET B 1 83 ? -4.406 1.136 4.73 1 98.81 83 MET B CA 1
ATOM 2002 C C . MET B 1 83 ? -3.705 1.71 3.504 1 98.81 83 MET B C 1
ATOM 2004 O O . MET B 1 83 ? -3.619 2.928 3.346 1 98.81 83 MET B O 1
ATOM 2008 N N . PRO B 1 84 ? -3.303 0.873 2.586 1 98.75 84 PRO B N 1
ATOM 2009 C CA . PRO B 1 84 ? -2.592 1.352 1.398 1 98.75 84 PRO B CA 1
ATOM 2010 C C . PRO B 1 84 ? -3.537 1.738 0.262 1 98.75 84 PRO B C 1
ATOM 2012 O O . PRO B 1 84 ? -4.699 1.326 0.255 1 98.75 84 PRO B O 1
ATOM 2015 N N . TYR B 1 85 ? -3.102 2.594 -0.664 1 98.69 85 TYR B N 1
ATOM 2016 C CA . TYR B 1 85 ? -3.686 2.885 -1.969 1 98.69 85 TYR B CA 1
ATOM 2017 C C . TYR B 1 85 ? -4.953 3.717 -1.824 1 98.69 85 TYR B C 1
ATOM 2019 O O . TYR B 1 85 ? -5.805 3.725 -2.717 1 98.69 85 TYR B O 1
ATOM 2027 N N . LEU B 1 86 ? -5.129 4.328 -0.691 1 98.88 86 LEU B N 1
ATOM 2028 C CA . LEU B 1 86 ? -6.188 5.324 -0.584 1 98.88 86 LEU B CA 1
ATOM 2029 C C . LEU B 1 86 ? -5.84 6.578 -1.382 1 98.88 86 LEU B C 1
ATOM 2031 O O . LEU B 1 86 ? -4.664 6.867 -1.606 1 98.88 86 LEU B O 1
ATOM 2035 N N . THR B 1 87 ? -6.91 7.234 -1.814 1 98.81 87 THR B N 1
ATOM 2036 C CA . THR B 1 87 ? -6.777 8.602 -2.291 1 98.81 87 THR B CA 1
ATOM 2037 C C . THR B 1 87 ? -7.297 9.594 -1.251 1 98.81 87 THR B C 1
ATOM 2039 O O . THR B 1 87 ? -8.43 9.469 -0.787 1 98.81 87 THR B O 1
ATOM 2042 N N . ILE B 1 88 ? -6.457 10.531 -0.899 1 98.88 88 ILE B N 1
ATOM 2043 C CA . ILE B 1 88 ? -6.836 11.453 0.169 1 98.88 88 ILE B CA 1
ATOM 2044 C C . ILE B 1 88 ? -6.598 12.891 -0.279 1 98.88 88 ILE B C 1
ATOM 2046 O O . ILE B 1 88 ? -5.461 13.281 -0.55 1 98.88 88 ILE B O 1
ATOM 2050 N N . ALA B 1 89 ? -7.633 13.594 -0.353 1 98.88 89 ALA B N 1
ATOM 2051 C CA . ALA B 1 89 ? -7.562 15.047 -0.474 1 98.88 89 ALA B CA 1
ATOM 2052 C C . ALA B 1 89 ? -7.848 15.719 0.864 1 98.88 89 ALA B C 1
ATOM 2054 O O . ALA B 1 89 ? -8.523 15.148 1.725 1 98.88 89 ALA B O 1
ATOM 2055 N N . TYR B 1 90 ? -7.27 16.938 1.041 1 98.88 90 TYR B N 1
ATOM 2056 C CA . TYR B 1 90 ? -7.566 17.688 2.258 1 98.88 90 TYR B CA 1
ATOM 2057 C C . TYR B 1 90 ? -8.086 19.078 1.93 1 98.88 90 TYR B C 1
ATOM 2059 O O . TYR B 1 90 ? -7.762 19.641 0.879 1 98.88 90 TYR B O 1
ATOM 2067 N N . GLU B 1 91 ? -8.922 19.547 2.742 1 98.88 91 GLU B N 1
ATOM 2068 C CA . GLU B 1 91 ? -9.32 20.938 2.844 1 98.88 91 GLU B CA 1
ATOM 2069 C C . GLU B 1 91 ? -9.016 21.5 4.227 1 98.88 91 GLU B C 1
ATOM 2071 O O . GLU B 1 91 ? -9.438 20.953 5.242 1 98.88 91 GLU B O 1
ATOM 2076 N N . LEU B 1 92 ? -8.234 22.547 4.219 1 98.62 92 LEU B N 1
ATOM 2077 C CA . LEU B 1 92 ? -7.855 23.25 5.438 1 98.62 92 LEU B CA 1
ATOM 2078 C C . LEU B 1 92 ? -8.438 24.656 5.457 1 98.62 92 LEU B C 1
ATOM 2080 O O . LEU B 1 92 ? -8.094 25.484 4.605 1 98.62 92 LEU B O 1
ATOM 2084 N N . LYS B 1 93 ? -9.273 24.891 6.43 1 98.5 93 LYS B N 1
ATOM 2085 C CA . LYS B 1 93 ? -9.953 26.188 6.531 1 98.5 93 LYS B CA 1
ATOM 2086 C C . LYS B 1 93 ? -9.57 26.906 7.816 1 98.5 93 LYS B C 1
ATOM 2088 O O . LYS B 1 93 ? -9.758 26.375 8.914 1 98.5 93 LYS B O 1
ATOM 2093 N N . ASN B 1 94 ? -8.992 28.094 7.652 1 98.38 94 ASN B N 1
ATOM 2094 C CA . ASN B 1 94 ? -8.906 28.984 8.797 1 98.38 94 ASN B CA 1
ATOM 2095 C C . ASN B 1 94 ? -10.266 29.594 9.133 1 98.38 94 ASN B C 1
ATOM 2097 O O . ASN B 1 94 ? -10.781 30.422 8.383 1 98.38 94 ASN B O 1
ATOM 2101 N N . THR B 1 95 ? -10.773 29.281 10.289 1 98.38 95 THR B N 1
ATOM 2102 C CA . THR B 1 95 ? -12.141 29.703 10.594 1 98.38 95 THR B CA 1
ATOM 2103 C C . THR B 1 95 ? -12.164 31.156 11.086 1 98.38 95 THR B C 1
ATOM 2105 O O . THR B 1 95 ? -13.227 31.766 11.156 1 98.38 95 THR B O 1
ATOM 2108 N N . ASP B 1 96 ? -11.062 31.75 11.414 1 98 96 ASP B N 1
ATOM 2109 C CA . ASP B 1 96 ? -10.969 33.156 11.836 1 98 96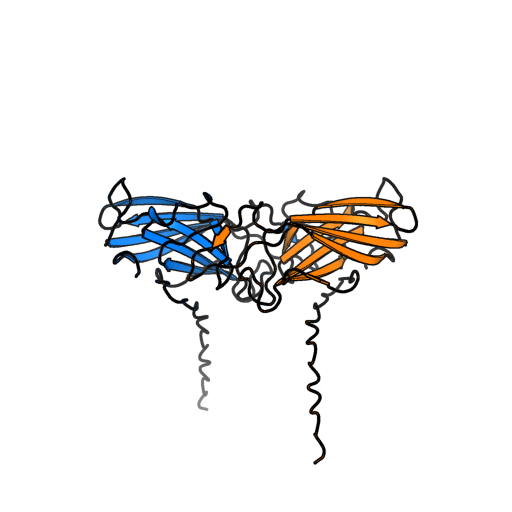 ASP B CA 1
ATOM 2110 C C . ASP B 1 96 ? -11 34.062 10.625 1 98 96 ASP B C 1
ATOM 2112 O O . ASP B 1 96 ? -11.57 35.156 10.695 1 98 96 ASP B O 1
ATOM 2116 N N . THR B 1 97 ? -10.406 33.625 9.516 1 97.06 97 THR B N 1
ATOM 2117 C CA . THR B 1 97 ? -10.242 34.531 8.375 1 97.06 97 THR B CA 1
ATOM 2118 C C . THR B 1 97 ? -11.141 34.094 7.219 1 97.06 97 THR B C 1
ATOM 2120 O O . THR B 1 97 ? -11.422 34.875 6.312 1 97.06 97 THR B O 1
ATOM 2123 N N . GLY B 1 98 ? -11.492 32.812 7.176 1 97.31 98 GLY B N 1
ATOM 2124 C CA . GLY B 1 98 ? -12.289 32.281 6.09 1 97.31 98 GLY B CA 1
ATOM 2125 C C . GLY B 1 98 ? -11.453 31.734 4.949 1 97.31 98 GLY B C 1
ATOM 2126 O O . GLY B 1 98 ? -11.984 31.156 4 1 97.31 98 GLY B O 1
ATOM 2127 N N . ALA B 1 99 ? -10.156 31.812 4.996 1 97.31 99 ALA B N 1
ATOM 2128 C CA . ALA B 1 99 ? -9.266 31.328 3.939 1 97.31 99 ALA B CA 1
ATOM 2129 C C . ALA B 1 99 ? -9.281 29.797 3.869 1 97.31 99 ALA B C 1
ATOM 2131 O O . ALA B 1 99 ? -9.344 29.125 4.902 1 97.31 99 ALA B O 1
ATOM 2132 N N . ILE B 1 100 ? -9.234 29.266 2.625 1 97.75 100 ILE B N 1
ATOM 2133 C CA . ILE B 1 100 ? -9.273 27.828 2.4 1 97.75 100 ILE B CA 1
ATOM 2134 C C . ILE B 1 100 ? -8.07 27.406 1.562 1 97.75 100 ILE B C 1
ATOM 2136 O O . ILE B 1 100 ? -7.715 28.078 0.592 1 97.75 100 ILE B O 1
ATOM 2140 N N . LYS B 1 101 ? -7.438 26.359 1.994 1 97 101 LYS B N 1
ATOM 2141 C CA . LYS B 1 101 ? -6.395 25.672 1.238 1 97 101 LYS B CA 1
ATOM 2142 C C . LYS B 1 101 ? -6.785 24.219 0.951 1 97 101 LYS B C 1
ATOM 2144 O O . LYS B 1 101 ? -7.316 23.531 1.823 1 97 101 LYS B O 1
ATOM 2149 N N . ARG B 1 102 ? -6.496 23.812 -0.271 1 97.81 102 ARG B N 1
ATOM 2150 C CA . ARG B 1 102 ? -6.797 22.438 -0.679 1 97.81 102 ARG B CA 1
ATOM 2151 C C . ARG B 1 102 ? -5.566 21.766 -1.277 1 97.81 102 ARG B C 1
ATOM 2153 O O . ARG B 1 102 ? -4.695 22.438 -1.835 1 97.81 102 ARG B O 1
ATOM 2160 N N . GLY B 1 103 ? -5.508 20.469 -1.169 1 98.12 103 GLY B N 1
ATOM 2161 C CA . GLY B 1 103 ? -4.445 19.656 -1.743 1 98.12 103 GLY B CA 1
ATOM 2162 C C . GLY B 1 103 ? -4.656 18.172 -1.548 1 98.12 103 GLY B C 1
ATOM 2163 O O . GLY B 1 103 ? -5.766 17.734 -1.24 1 98.12 103 GLY B O 1
ATOM 2164 N N . THR B 1 104 ? -3.652 17.422 -1.888 1 98.5 104 THR B N 1
ATOM 2165 C CA . THR B 1 104 ? -3.686 15.977 -1.729 1 98.5 104 THR B CA 1
ATOM 2166 C C . THR B 1 104 ? -2.568 15.508 -0.8 1 98.5 104 THR B C 1
ATOM 2168 O O . THR B 1 104 ? -1.547 16.188 -0.658 1 98.5 104 THR B O 1
ATOM 2171 N N . LEU B 1 105 ? -2.852 14.477 -0.102 1 98.75 105 LEU B N 1
ATOM 2172 C CA . LEU B 1 105 ? -1.81 13.805 0.664 1 98.75 105 LEU B CA 1
ATOM 2173 C C . LEU B 1 105 ? -1.209 12.648 -0.133 1 98.75 105 LEU B C 1
ATOM 2175 O O . LEU B 1 105 ? -1.93 11.93 -0.828 1 98.75 105 LEU B O 1
ATOM 2179 N N . MET B 1 106 ? 0.084 12.469 -0.022 1 98.38 106 MET B N 1
ATOM 2180 C CA . MET B 1 106 ? 0.772 11.406 -0.749 1 98.38 106 MET B CA 1
ATOM 2181 C C . MET B 1 106 ? 1.16 10.266 0.189 1 98.38 106 MET B C 1
ATOM 2183 O O . MET B 1 106 ? 1.504 10.5 1.349 1 98.38 106 MET B O 1
ATOM 2187 N N . PRO B 1 107 ? 1.121 9.023 -0.31 1 98.75 107 PRO B N 1
ATOM 2188 C CA . PRO B 1 107 ? 1.675 7.938 0.501 1 98.75 107 PRO B CA 1
ATOM 2189 C C . PRO B 1 107 ? 3.189 8.039 0.67 1 98.75 107 PRO B C 1
ATOM 2191 O O . PRO B 1 107 ? 3.902 8.336 -0.292 1 98.75 107 PRO B O 1
ATOM 2194 N N . MET B 1 108 ? 3.695 7.816 1.864 1 98.81 108 MET B N 1
ATOM 2195 C CA . MET B 1 108 ? 5.117 7.906 2.189 1 98.81 108 MET B CA 1
ATOM 2196 C C . MET B 1 108 ? 5.441 7.082 3.432 1 98.81 108 MET B C 1
ATOM 2198 O O . MET B 1 108 ? 4.547 6.508 4.051 1 98.81 108 MET B O 1
ATOM 2202 N N . VAL B 1 109 ? 6.754 6.961 3.701 1 98.75 109 VAL B N 1
ATOM 2203 C CA . VAL B 1 109 ? 7.152 6.211 4.891 1 98.75 109 VAL B CA 1
ATOM 2204 C C . VAL B 1 109 ? 8.172 7.02 5.691 1 98.75 109 VAL B C 1
ATOM 2206 O O . VAL B 1 109 ? 8.992 7.742 5.117 1 98.75 109 VAL B O 1
ATOM 2209 N N . ALA B 1 110 ? 8.039 6.949 6.957 1 98.19 110 ALA B N 1
ATOM 2210 C CA . ALA B 1 110 ? 8.992 7.465 7.941 1 98.19 110 ALA B CA 1
ATOM 2211 C C . ALA B 1 110 ? 9.469 6.355 8.875 1 98.19 110 ALA B C 1
ATOM 2213 O O . ALA B 1 110 ? 9.164 5.18 8.656 1 98.19 110 ALA B O 1
ATOM 2214 N N . ASP B 1 111 ? 10.266 6.734 9.859 1 96.75 111 ASP B N 1
ATOM 2215 C CA . ASP B 1 111 ? 10.852 5.742 10.75 1 96.75 111 ASP B CA 1
ATOM 2216 C C . ASP B 1 111 ? 9.781 5.098 11.633 1 96.75 111 ASP B C 1
ATOM 2218 O O . ASP B 1 111 ? 10.023 4.055 12.242 1 96.75 111 ASP B O 1
ATOM 2222 N N . ASP B 1 112 ? 8.625 5.688 11.688 1 95.56 112 ASP B N 1
ATOM 2223 C CA . ASP B 1 112 ? 7.543 5.098 12.461 1 95.56 112 ASP B CA 1
ATOM 2224 C C . ASP B 1 112 ? 6.504 4.449 11.555 1 95.56 112 ASP B C 1
ATOM 2226 O O . ASP B 1 112 ? 5.375 4.191 11.977 1 95.56 112 ASP B O 1
ATOM 2230 N N . GLY B 1 113 ? 6.84 4.262 10.258 1 97.81 113 GLY B N 1
ATOM 2231 C CA . GLY B 1 113 ? 5.984 3.498 9.359 1 97.81 113 GLY B CA 1
ATOM 2232 C C . GLY B 1 113 ? 5.348 4.344 8.273 1 97.81 113 GLY B C 1
ATOM 2233 O O . GLY B 1 113 ? 5.664 5.527 8.141 1 97.81 113 GLY B O 1
ATOM 2234 N N . PRO B 1 114 ? 4.508 3.768 7.488 1 98.75 114 PRO B N 1
ATOM 2235 C CA . PRO B 1 114 ? 3.852 4.457 6.375 1 98.75 114 PRO B CA 1
ATOM 2236 C C . PRO B 1 114 ? 2.705 5.355 6.832 1 98.75 114 PRO B C 1
ATOM 2238 O O . PRO B 1 114 ? 2.092 5.098 7.871 1 98.75 114 PRO B O 1
ATOM 2241 N N . HIS B 1 115 ? 2.455 6.43 6.125 1 98.81 115 HIS B N 1
ATOM 2242 C CA . HIS B 1 115 ? 1.34 7.355 6.297 1 98.81 115 HIS B CA 1
ATOM 2243 C C . HIS B 1 115 ? 1.076 8.148 5.02 1 98.81 115 HIS B C 1
ATOM 2245 O O . HIS B 1 115 ? 1.789 7.984 4.027 1 98.81 115 HIS B O 1
ATOM 2251 N N . TYR B 1 116 ? 0.004 8.867 4.965 1 98.88 116 TYR B N 1
ATOM 2252 C CA . TYR B 1 116 ? -0.239 9.859 3.928 1 98.88 116 TYR B CA 1
ATOM 2253 C C . TYR B 1 116 ? 0.103 11.258 4.43 1 98.88 116 TYR B C 1
ATOM 2255 O O . TYR B 1 116 ? -0.292 11.648 5.531 1 98.88 116 TYR B O 1
ATOM 2263 N N . GLY B 1 117 ? 0.898 12.023 3.623 1 98.75 117 GLY B N 1
ATOM 2264 C CA . GLY B 1 117 ? 1.306 13.305 4.18 1 98.75 117 GLY B CA 1
ATOM 2265 C C . GLY B 1 117 ? 1.599 14.352 3.119 1 98.75 117 GLY B C 1
ATOM 2266 O O . GLY B 1 117 ? 1.604 14.047 1.925 1 98.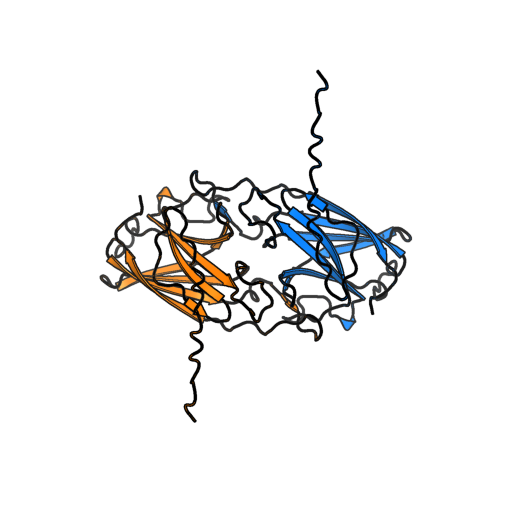75 117 GLY B O 1
ATOM 2267 N N . ALA B 1 118 ? 1.767 15.578 3.58 1 98.62 118 ALA B N 1
ATOM 2268 C CA . ALA B 1 118 ? 2.158 16.719 2.768 1 98.62 118 ALA B CA 1
ATOM 2269 C C . ALA B 1 118 ? 2.756 17.828 3.633 1 98.62 118 ALA B C 1
ATOM 2271 O O . ALA B 1 118 ? 2.277 18.094 4.738 1 98.62 118 ALA B O 1
ATOM 2272 N N . ASN B 1 119 ? 3.756 18.438 3.084 1 98.44 119 ASN B N 1
ATOM 2273 C CA . ASN B 1 119 ? 4.191 19.719 3.637 1 98.44 119 ASN B CA 1
ATOM 2274 C C . ASN B 1 119 ? 3.225 20.844 3.268 1 98.44 119 ASN B C 1
ATOM 2276 O O . ASN B 1 119 ? 2.785 20.938 2.121 1 98.44 119 ASN B O 1
ATOM 2280 N N . ILE B 1 120 ? 2.939 21.719 4.23 1 98.12 120 ILE B N 1
ATOM 2281 C CA . ILE B 1 120 ? 1.973 22.797 4.012 1 98.12 120 ILE B CA 1
ATOM 2282 C C . ILE B 1 120 ? 2.543 24.109 4.52 1 98.12 120 ILE B C 1
ATOM 2284 O O . ILE B 1 120 ? 3.113 24.172 5.613 1 98.12 120 ILE B O 1
ATOM 2288 N N . ALA B 1 121 ? 2.418 25.125 3.688 1 97.44 121 ALA B N 1
ATOM 2289 C CA . ALA B 1 121 ? 2.701 26.484 4.141 1 97.44 121 ALA B CA 1
ATOM 2290 C C . ALA B 1 121 ? 1.518 27.062 4.91 1 97.44 121 ALA B C 1
ATOM 2292 O O . ALA B 1 121 ? 0.391 27.078 4.41 1 97.44 121 ALA B O 1
ATOM 2293 N N . MET B 1 122 ? 1.776 27.438 6.129 1 97 122 MET B N 1
ATOM 2294 C CA . MET B 1 122 ? 0.803 28.156 6.945 1 97 122 MET B CA 1
ATOM 2295 C C . MET B 1 122 ? 1.137 29.641 7.008 1 97 122 MET B C 1
ATOM 2297 O O . MET B 1 122 ? 0.742 30.406 6.129 1 97 122 MET B O 1
ATOM 2301 N N . GLU B 1 123 ? 2.139 30 7.887 1 93.69 123 GLU B N 1
ATOM 2302 C CA . GLU B 1 123 ? 2.609 31.375 7.961 1 93.69 123 GLU B CA 1
ATOM 2303 C C . GLU B 1 123 ? 3.338 31.781 6.684 1 93.69 123 GLU B C 1
ATOM 2305 O O . GLU B 1 123 ? 3.297 32.938 6.285 1 93.69 123 GLU B O 1
ATOM 2310 N N . LYS B 1 124 ? 3.926 30.828 6.012 1 93.56 124 LYS B N 1
ATOM 2311 C CA . LYS B 1 124 ? 4.73 31.109 4.824 1 93.56 124 LYS B CA 1
ATOM 2312 C C . LYS B 1 124 ? 3.861 31.203 3.576 1 93.56 124 LYS B C 1
ATOM 2314 O O . LYS B 1 124 ? 4.359 31.484 2.484 1 93.56 124 LYS B O 1
ATOM 2319 N N . ASP B 1 125 ? 2.568 30.969 3.777 1 89.69 125 ASP B N 1
ATOM 2320 C CA . ASP B 1 125 ? 1.668 31.078 2.635 1 89.69 125 ASP B CA 1
ATOM 2321 C C . ASP B 1 125 ? 1.647 32.5 2.082 1 89.69 125 ASP B C 1
ATOM 2323 O O . ASP B 1 125 ? 1.381 33.438 2.816 1 89.69 125 ASP B O 1
ATOM 2327 N N . LYS B 1 126 ? 1.892 32.656 0.885 1 85.62 126 LYS B N 1
ATOM 2328 C CA . LYS B 1 126 ? 1.976 33.969 0.27 1 85.62 126 LYS B CA 1
ATOM 2329 C C . LYS B 1 126 ? 0.586 34.562 0.008 1 85.62 126 LYS B C 1
ATOM 2331 O O . LYS B 1 126 ? 0.431 35.75 -0.16 1 85.62 126 LYS B O 1
ATOM 2336 N N . LYS B 1 127 ? -0.452 33.656 -0.162 1 84.62 127 LYS B N 1
ATOM 2337 C CA . LYS B 1 127 ? -1.804 34.125 -0.474 1 84.62 127 LYS B CA 1
ATOM 2338 C C . LYS B 1 127 ? -2.439 34.812 0.725 1 84.62 127 LYS B C 1
ATOM 2340 O O . LYS B 1 127 ? -3.404 35.562 0.572 1 84.62 127 LYS B O 1
ATOM 2345 N N . GLY B 1 128 ? -1.893 34.562 1.93 1 81.69 128 GLY B N 1
ATOM 2346 C CA . GLY B 1 128 ? -2.422 35.156 3.143 1 81.69 128 GLY B CA 1
ATOM 2347 C C . GLY B 1 128 ? -3.611 34.406 3.713 1 81.69 128 GLY B C 1
ATOM 2348 O O . GLY B 1 128 ? -4.176 33.531 3.049 1 81.69 128 GLY B O 1
ATOM 2349 N N . GLY B 1 129 ? -3.939 34.562 4.973 1 91.62 129 GLY B N 1
ATOM 2350 C CA . GLY B 1 129 ? -5.105 34 5.645 1 91.62 129 GLY B CA 1
ATOM 2351 C C . GLY B 1 129 ? -4.805 32.75 6.445 1 91.62 129 GLY B C 1
ATOM 2352 O O . GLY B 1 129 ? -5.688 32.188 7.102 1 91.62 129 GLY B O 1
ATOM 2353 N N . PHE B 1 130 ? -3.518 32.469 6.234 1 94.69 130 PHE B N 1
ATOM 2354 C CA . PHE B 1 130 ? -3.104 31.281 7 1 94.69 130 PHE B CA 1
ATOM 2355 C C . PHE B 1 130 ? -2.084 31.672 8.062 1 94.69 130 PHE B C 1
ATOM 2357 O O . PHE B 1 130 ? -1.414 32.688 7.953 1 94.69 130 PHE B O 1
ATOM 2364 N N . GLY B 1 131 ? -2.004 31.094 9.164 1 94.38 131 GLY B N 1
ATOM 2365 C CA . GLY B 1 131 ? -1.207 31.359 10.352 1 94.38 131 GLY B CA 1
ATOM 2366 C C . GLY B 1 131 ? -1.874 30.891 11.633 1 94.38 131 GLY B C 1
ATOM 2367 O O . GLY B 1 131 ? -2.764 30.031 11.594 1 94.38 131 GLY B O 1
ATOM 2368 N N . VAL B 1 132 ? -1.337 31.422 12.758 1 96.5 132 VAL B N 1
ATOM 2369 C CA . VAL B 1 132 ? -1.898 31.016 14.039 1 96.5 132 VAL B CA 1
ATOM 2370 C C . VAL B 1 132 ? -3.398 31.312 14.062 1 96.5 132 VAL B C 1
ATOM 2372 O O . VAL B 1 132 ? -3.84 32.375 13.609 1 96.5 132 VAL B O 1
ATOM 2375 N N . GLY B 1 133 ? -4.145 30.359 14.523 1 97.5 133 GLY B N 1
ATOM 2376 C CA . GLY B 1 133 ? -5.59 30.531 14.555 1 97.5 133 GLY B CA 1
ATOM 2377 C C . GLY B 1 133 ? -6.34 29.219 14.672 1 97.5 133 GLY B C 1
ATOM 2378 O O . GLY B 1 133 ? -5.766 28.203 15.078 1 97.5 133 GLY B O 1
ATOM 2379 N N . ASN B 1 134 ? -7.672 29.297 14.445 1 98.44 134 ASN B N 1
ATOM 2380 C CA . ASN B 1 134 ? -8.562 28.141 14.508 1 98.44 134 ASN B CA 1
ATOM 2381 C C . ASN B 1 134 ? -8.797 27.547 13.125 1 98.44 134 ASN B C 1
ATOM 2383 O O . ASN B 1 134 ? -8.953 28.266 12.141 1 98.44 134 ASN B O 1
ATOM 2387 N N . TYR B 1 135 ? -8.789 26.188 13.117 1 98.69 135 TYR B N 1
ATOM 2388 C CA . TYR B 1 135 ? -8.844 25.531 11.812 1 98.69 135 TYR B CA 1
ATOM 2389 C C . TYR B 1 135 ? -9.844 24.391 11.828 1 98.69 135 TYR B C 1
ATOM 2391 O O . TYR B 1 135 ? -10.078 23.766 12.867 1 98.69 135 TYR B O 1
ATOM 2399 N N . GLU B 1 136 ? -10.414 24.172 10.68 1 98.88 136 GLU B N 1
ATOM 2400 C CA . GLU B 1 136 ? -11.094 22.938 10.312 1 98.88 136 GLU B CA 1
ATOM 2401 C C . GLU B 1 136 ? -10.336 22.188 9.219 1 98.88 136 GLU B C 1
ATOM 2403 O O . GLU B 1 136 ? -9.938 22.781 8.219 1 98.88 136 GLU B O 1
ATOM 2408 N N . LEU B 1 137 ? -10.086 20.953 9.492 1 98.94 137 LEU B N 1
ATOM 2409 C CA . LEU B 1 137 ? -9.477 20.062 8.516 1 98.94 137 LEU B CA 1
ATOM 2410 C C . LEU B 1 137 ? -10.469 19 8.055 1 98.94 137 LEU B C 1
ATOM 2412 O O . LEU B 1 137 ? -11.117 18.344 8.875 1 98.94 137 LEU B O 1
ATOM 2416 N N . THR B 1 138 ? -10.633 18.891 6.754 1 98.94 138 THR B N 1
ATOM 2417 C CA . THR B 1 138 ? -11.43 17.812 6.176 1 98.94 138 THR B CA 1
ATOM 2418 C C . THR B 1 138 ? -10.57 16.922 5.289 1 98.94 138 THR B C 1
ATOM 2420 O O . THR B 1 138 ? -9.844 17.406 4.422 1 98.94 138 THR B O 1
ATOM 2423 N N . PHE B 1 139 ? -10.602 15.617 5.578 1 98.94 139 PHE B N 1
ATOM 2424 C CA . PHE B 1 139 ? -10.086 14.641 4.633 1 98.94 139 PHE B CA 1
ATOM 2425 C C . PHE B 1 139 ? -11.203 14.086 3.756 1 98.94 139 PHE B C 1
ATOM 2427 O O . PHE B 1 139 ? -12.266 13.711 4.258 1 98.94 139 PHE B O 1
ATOM 2434 N N . TYR B 1 140 ? -10.961 14.062 2.477 1 98.94 140 TYR B N 1
ATOM 2435 C CA . TYR B 1 140 ? -11.766 13.32 1.514 1 98.94 140 TYR B CA 1
ATOM 2436 C C . TYR B 1 140 ? -11.07 12.031 1.098 1 98.94 140 TYR B C 1
ATOM 2438 O O . TYR B 1 140 ? -10 12.07 0.483 1 98.94 140 TYR B O 1
ATOM 2446 N N . ILE B 1 141 ? -11.727 10.93 1.401 1 98.94 141 ILE B N 1
ATOM 2447 C CA . ILE B 1 141 ? -11.031 9.648 1.298 1 98.94 141 ILE B CA 1
ATOM 2448 C C . ILE B 1 141 ? -11.766 8.742 0.309 1 98.94 141 ILE B C 1
ATOM 2450 O O . ILE B 1 141 ? -12.984 8.578 0.393 1 98.94 141 ILE B O 1
ATOM 2454 N N . SER B 1 142 ? -11.047 8.266 -0.655 1 98.81 142 SER B N 1
ATOM 2455 C CA . SER B 1 142 ? -11.547 7.266 -1.592 1 98.81 142 SER B CA 1
ATOM 2456 C C . SER B 1 142 ? -10.805 5.941 -1.432 1 98.81 142 SER B C 1
ATOM 2458 O O . SER B 1 142 ? -9.617 5.922 -1.096 1 98.81 142 SER B O 1
ATOM 2460 N N . ASN B 1 143 ? -11.57 4.898 -1.736 1 98.56 143 ASN B N 1
ATOM 2461 C CA . ASN B 1 143 ? -11.039 3.555 -1.525 1 98.56 143 ASN B CA 1
ATOM 2462 C C . ASN B 1 143 ? -9.953 3.213 -2.541 1 98.56 143 ASN B C 1
ATOM 2464 O O . ASN B 1 143 ? -9.703 3.984 -3.469 1 98.56 143 ASN B O 1
ATOM 2468 N N . PRO B 1 144 ? -9.281 2.049 -2.441 1 98.44 144 PRO B N 1
ATOM 2469 C CA . PRO B 1 144 ? -8.094 1.702 -3.221 1 98.44 144 PRO B CA 1
ATOM 2470 C C . PRO B 1 144 ? -8.414 1.36 -4.672 1 98.44 144 PRO B C 1
ATOM 2472 O O . PRO B 1 144 ? -7.512 1.262 -5.504 1 98.44 144 PRO B O 1
ATOM 2475 N N . GLU B 1 145 ? -9.594 1.213 -5.059 1 97.06 145 GLU B N 1
ATOM 2476 C CA . GLU B 1 145 ? -9.977 0.644 -6.348 1 97.06 145 GLU B CA 1
ATOM 2477 C C . GLU B 1 145 ? -9.422 1.474 -7.504 1 97.06 145 GLU B C 1
ATOM 2479 O O . GLU B 1 145 ? -8.844 0.927 -8.445 1 97.06 145 GLU B O 1
ATOM 2484 N N . LYS B 1 146 ? -9.523 2.729 -7.398 1 94.88 146 LYS B N 1
ATOM 2485 C CA . LYS B 1 146 ? -9.125 3.604 -8.5 1 94.88 146 LYS B CA 1
ATOM 2486 C C . LYS B 1 146 ? -7.609 3.619 -8.664 1 94.88 146 LYS B C 1
ATOM 2488 O O . LYS B 1 146 ? -7.098 4.082 -9.688 1 94.88 146 LYS B O 1
ATOM 2493 N N . GLN B 1 147 ? -6.965 3.193 -7.645 1 95.75 147 GLN B N 1
ATOM 2494 C CA . GLN B 1 147 ? -5.508 3.146 -7.707 1 95.75 147 GLN B CA 1
ATOM 2495 C C . GLN B 1 147 ? -5.023 1.777 -8.18 1 95.75 147 GLN B C 1
ATOM 2497 O O . GLN B 1 147 ? -3.852 1.438 -8.008 1 95.75 147 GLN B O 1
ATOM 2502 N N . GLY B 1 148 ? -5.906 0.956 -8.656 1 94.62 148 GLY B N 1
ATOM 2503 C CA . GLY B 1 148 ? -5.535 -0.308 -9.273 1 94.62 148 GLY B CA 1
ATOM 2504 C C . GLY B 1 148 ? -5.391 -1.439 -8.273 1 94.62 148 GLY B C 1
ATOM 2505 O O . GLY B 1 148 ? -4.703 -2.426 -8.539 1 94.62 148 GLY 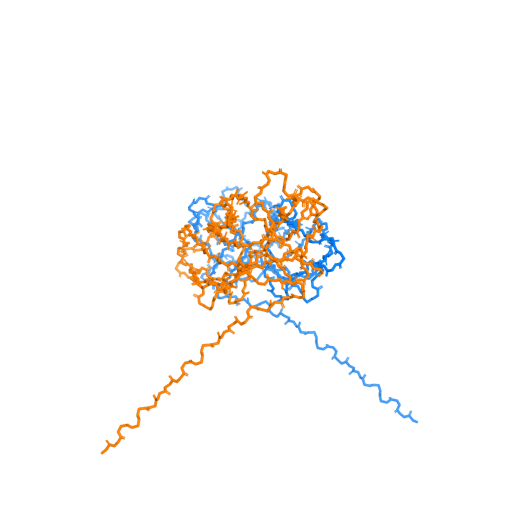B O 1
ATOM 2506 N N . PHE B 1 149 ? -5.93 -1.269 -7.117 1 97.94 149 PHE B N 1
ATOM 2507 C CA . PHE B 1 149 ? -5.898 -2.279 -6.066 1 97.94 149 PHE B CA 1
ATOM 2508 C C . PHE B 1 149 ? -7.129 -3.176 -6.141 1 97.94 149 PHE B C 1
ATOM 2510 O O . PHE B 1 149 ? -8.25 -2.711 -5.941 1 97.94 149 PHE B O 1
ATOM 2517 N N . GLY B 1 150 ? -6.918 -4.492 -6.363 1 98.06 150 GLY B N 1
ATOM 2518 C CA . GLY B 1 150 ? -8.039 -5.406 -6.531 1 98.06 150 GLY B CA 1
ATOM 2519 C C . GLY B 1 150 ? -8.477 -6.047 -5.227 1 98.06 150 GLY B C 1
ATOM 2520 O O . GLY B 1 150 ? -7.801 -5.926 -4.207 1 98.06 150 GLY B O 1
ATOM 2521 N N . ARG B 1 151 ? -9.609 -6.668 -5.316 1 98.5 151 ARG B N 1
ATOM 2522 C CA . ARG B 1 151 ? -10.062 -7.461 -4.18 1 98.5 151 ARG B CA 1
ATOM 2523 C C . ARG B 1 151 ? -10.648 -8.789 -4.637 1 98.5 151 ARG B C 1
ATOM 2525 O O . ARG B 1 151 ? -11.312 -8.859 -5.672 1 98.5 151 ARG B O 1
ATOM 2532 N N . HIS B 1 152 ? -10.375 -9.836 -3.9 1 98.44 152 HIS B N 1
ATOM 2533 C CA . HIS B 1 152 ? -11.047 -11.117 -4.102 1 98.44 152 HIS B CA 1
ATOM 2534 C C . HIS B 1 152 ? -12.547 -11 -3.883 1 98.44 152 HIS B C 1
ATOM 2536 O O . HIS B 1 152 ? -12.992 -10.328 -2.947 1 98.44 152 HIS B O 1
ATOM 2542 N N . VAL B 1 153 ? -13.367 -11.719 -4.785 1 98.31 153 VAL B N 1
ATOM 2543 C CA . VAL B 1 153 ? -14.805 -11.742 -4.57 1 98.31 153 VAL B CA 1
ATOM 2544 C C . VAL B 1 153 ? -15.32 -13.18 -4.68 1 98.31 153 VAL B C 1
ATOM 2546 O O . VAL B 1 153 ? -16.531 -13.406 -4.742 1 98.31 153 VAL B O 1
ATOM 2549 N N . ASP B 1 154 ? -14.445 -14.133 -4.859 1 96.25 154 ASP B N 1
ATOM 2550 C CA . ASP B 1 154 ? -14.852 -15.531 -4.867 1 96.25 154 ASP B CA 1
ATOM 2551 C C . ASP B 1 154 ? -15.344 -15.969 -3.492 1 96.25 154 ASP B C 1
ATOM 2553 O O . ASP B 1 154 ? -15.109 -15.289 -2.494 1 96.25 154 ASP B O 1
ATOM 2557 N N . GLU B 1 155 ? -15.953 -17.078 -3.416 1 94.56 155 GLU B N 1
ATOM 2558 C CA . GLU B 1 155 ? -16.609 -17.531 -2.191 1 94.56 155 GLU B CA 1
ATOM 2559 C C . GLU B 1 155 ? -15.586 -17.844 -1.103 1 94.56 155 GLU B C 1
ATOM 2561 O O . GLU B 1 155 ? -15.789 -17.5 0.065 1 94.56 155 GLU B O 1
ATOM 2566 N N . GLU B 1 156 ? -14.492 -18.375 -1.388 1 94.88 156 GLU B N 1
ATOM 2567 C CA . GLU B 1 156 ? -13.555 -18.922 -0.415 1 94.88 156 GLU B CA 1
ATOM 2568 C C . GLU B 1 156 ? -12.695 -17.828 0.201 1 94.88 156 GLU B C 1
ATOM 2570 O O . GLU B 1 156 ? -12.422 -17.844 1.403 1 94.88 156 GLU B O 1
ATOM 2575 N N . THR B 1 157 ? -12.258 -16.812 -0.604 1 97 157 THR B N 1
ATOM 2576 C CA . THR B 1 157 ? -11.258 -15.859 -0.134 1 97 157 THR B CA 1
ATOM 2577 C C . THR B 1 157 ? -11.758 -14.43 -0.275 1 97 157 THR B C 1
ATOM 2579 O O . THR B 1 157 ? -11.047 -13.477 0.05 1 97 157 THR B O 1
ATOM 2582 N N . GLY B 1 158 ? -12.969 -14.258 -0.705 1 97.94 158 GLY B N 1
ATOM 2583 C CA . GLY B 1 158 ? -13.516 -12.945 -1.015 1 97.94 158 GLY B CA 1
ATOM 2584 C C . GLY B 1 158 ? -13.68 -12.062 0.208 1 97.94 158 GLY B C 1
ATOM 2585 O O . GLY B 1 158 ? -13.789 -12.562 1.33 1 97.94 158 GLY B O 1
ATOM 2586 N N . VAL B 1 159 ? -13.617 -10.742 -0.034 1 98.62 159 VAL B N 1
ATOM 2587 C CA . VAL B 1 159 ? -13.82 -9.727 0.995 1 98.62 159 VAL B CA 1
ATOM 2588 C C . VAL B 1 159 ? -14.977 -8.812 0.601 1 98.62 159 VAL B C 1
ATOM 2590 O O . VAL B 1 159 ? -15.531 -8.938 -0.493 1 98.62 159 VAL B O 1
ATOM 2593 N N . GLY B 1 160 ? -15.32 -7.902 1.49 1 98.25 160 GLY B N 1
ATOM 2594 C CA . GLY B 1 160 ? -16.453 -7.02 1.267 1 98.25 160 GLY B CA 1
ATOM 2595 C C . GLY B 1 160 ? -16.203 -5.992 0.181 1 98.25 160 GLY B C 1
ATOM 2596 O O . GLY B 1 160 ? -15.055 -5.75 -0.201 1 98.25 160 GLY B O 1
ATOM 2597 N N . LYS B 1 161 ? -17.344 -5.418 -0.25 1 98.12 161 LYS B N 1
ATOM 2598 C CA . LYS B 1 161 ? -17.25 -4.316 -1.204 1 98.12 161 LYS B CA 1
ATOM 2599 C C . LYS B 1 161 ? -16.531 -3.115 -0.599 1 98.12 161 LYS B C 1
ATOM 2601 O O . LYS B 1 161 ? -16.656 -2.846 0.596 1 98.12 161 LYS B O 1
ATOM 2606 N N . TRP B 1 162 ? -15.898 -2.402 -1.449 1 98.25 162 TRP B N 1
ATOM 2607 C CA . TRP B 1 162 ? -15.234 -1.187 -0.992 1 98.25 162 TRP B CA 1
ATOM 2608 C C . TRP B 1 162 ? -16.25 -0.169 -0.487 1 98.25 162 TRP B C 1
ATOM 2610 O O . TRP B 1 162 ? -17.344 -0.034 -1.055 1 98.25 162 TRP B O 1
ATOM 2620 N N . PHE B 1 163 ? -15.898 0.527 0.505 1 98.5 163 PHE B N 1
ATOM 2621 C CA . PHE B 1 163 ? -16.688 1.665 0.965 1 98.5 163 PHE B CA 1
ATOM 2622 C C . PHE B 1 163 ? -16.766 2.738 -0.113 1 98.5 163 PHE B C 1
ATOM 2624 O O . PHE B 1 163 ? -15.867 2.852 -0.953 1 98.5 163 PHE B O 1
ATOM 2631 N N . GLU B 1 164 ? -17.828 3.553 -0.101 1 98.44 164 GLU B N 1
ATOM 2632 C CA . GLU B 1 164 ? -17.969 4.734 -0.948 1 98.44 164 GLU B CA 1
ATOM 2633 C C . GLU B 1 164 ? -17.078 5.871 -0.446 1 98.44 164 GLU B C 1
ATOM 2635 O O . GLU B 1 164 ? -16.703 5.898 0.729 1 98.44 164 GLU B O 1
ATOM 2640 N N . PRO B 1 165 ? -16.719 6.754 -1.375 1 98.81 165 PRO B N 1
ATOM 2641 C CA . PRO B 1 165 ? -15.969 7.918 -0.892 1 98.81 165 PRO B CA 1
ATOM 2642 C C . PRO B 1 165 ? -16.656 8.617 0.281 1 98.81 165 PRO B C 1
ATOM 2644 O O . PRO B 1 165 ? -17.875 8.711 0.311 1 98.81 165 PRO B O 1
ATOM 2647 N N . PHE B 1 166 ? -15.859 9.133 1.25 1 98.88 166 PHE B N 1
ATOM 2648 C CA . PHE B 1 166 ? -16.406 9.797 2.432 1 98.88 166 PHE B CA 1
ATOM 2649 C C . PHE B 1 166 ? -15.453 10.875 2.938 1 98.88 166 PHE B C 1
ATOM 2651 O O . PHE B 1 166 ? -14.375 11.062 2.379 1 98.88 166 PHE B O 1
ATOM 2658 N N . LYS B 1 167 ? -15.883 11.594 3.865 1 98.88 167 LYS B N 1
ATOM 2659 C CA . LYS B 1 167 ? -15.047 12.641 4.438 1 98.88 167 LYS B CA 1
ATOM 2660 C C . LYS B 1 167 ? -14.984 12.531 5.957 1 98.88 167 LYS B C 1
ATOM 2662 O O . LYS B 1 167 ? -15.859 11.922 6.578 1 98.88 167 LYS B O 1
ATOM 2667 N N . VAL B 1 168 ? -13.984 13.023 6.57 1 98.81 168 VAL B N 1
ATOM 2668 C CA . VAL B 1 168 ? -13.781 13.141 8.008 1 98.81 168 VAL B CA 1
ATOM 2669 C C . VAL B 1 168 ? -13.352 14.562 8.359 1 98.81 168 VAL B C 1
ATOM 2671 O O . VAL B 1 168 ? -12.508 15.148 7.672 1 98.81 168 VAL B O 1
ATOM 2674 N N . ASP B 1 169 ? -13.922 15.094 9.453 1 98.81 169 ASP B N 1
ATOM 2675 C CA . ASP B 1 169 ? -13.648 16.469 9.844 1 98.81 169 ASP B CA 1
ATOM 2676 C C . ASP B 1 169 ? -12.969 16.531 11.211 1 98.81 169 ASP B C 1
ATOM 2678 O O . ASP B 1 169 ? -13.336 15.805 12.125 1 98.81 169 ASP B O 1
ATOM 2682 N N . TYR B 1 170 ? -12.102 17.484 11.305 1 98.81 170 TYR B N 1
ATOM 2683 C CA . TYR B 1 170 ? -11.422 17.797 12.555 1 98.81 170 TYR B CA 1
ATOM 2684 C C . TYR B 1 170 ? -11.414 19.297 12.812 1 98.81 170 TYR B C 1
ATOM 2686 O O . TYR B 1 170 ? -11.422 20.094 11.875 1 98.81 170 TYR B O 1
ATOM 2694 N N . LYS B 1 171 ? -11.391 19.625 14.078 1 98.62 171 LYS B N 1
ATOM 2695 C CA . LYS B 1 171 ? -11.109 21 14.516 1 98.62 171 LYS B CA 1
ATOM 2696 C C . LYS B 1 171 ? -9.859 21.047 15.391 1 98.62 171 LYS B C 1
ATOM 2698 O O . LYS B 1 171 ? -9.625 20.156 16.203 1 98.62 171 LYS B O 1
ATOM 2703 N N . PHE B 1 172 ? -9.148 22.125 15.156 1 98.31 172 PHE B N 1
ATOM 2704 C CA . PHE B 1 172 ? -7.949 22.266 15.977 1 98.31 172 PHE B CA 1
ATOM 2705 C C . PHE B 1 172 ? -7.488 23.719 16 1 98.31 172 PHE B C 1
ATOM 2707 O O . PHE B 1 172 ? -7.922 24.531 15.188 1 98.31 172 PHE B O 1
ATOM 2714 N N . LYS B 1 173 ? -6.641 23.953 16.953 1 97.94 173 LYS B N 1
ATOM 2715 C CA . LYS B 1 173 ? -5.965 25.25 17.031 1 97.94 173 LYS B CA 1
ATOM 2716 C C . LYS B 1 173 ? -4.5 25.125 16.625 1 97.94 173 LYS B C 1
ATOM 2718 O O . LYS B 1 173 ? -3.771 24.281 17.141 1 97.94 173 LYS B O 1
ATOM 2723 N N . TYR B 1 174 ? -4.184 25.875 15.602 1 97.81 174 TYR B N 1
ATOM 2724 C CA . TYR B 1 174 ? -2.779 26 15.219 1 97.81 174 TYR B CA 1
ATOM 2725 C C . TYR B 1 174 ? -2.098 27.109 16 1 97.81 174 TYR B C 1
ATOM 2727 O O . TYR B 1 174 ? -2.504 28.281 15.914 1 97.81 174 TYR B O 1
ATOM 2735 N N . THR B 1 175 ? -1.021 26.75 16.703 1 96 175 THR B N 1
ATOM 2736 C CA . THR B 1 175 ? -0.406 27.719 17.609 1 96 175 THR B CA 1
ATOM 2737 C C . THR B 1 175 ? 0.979 28.109 17.109 1 96 175 THR B C 1
ATOM 2739 O O . THR B 1 175 ? 1.763 28.719 17.844 1 96 175 THR B O 1
ATOM 2742 N N . GLY B 1 176 ? 1.286 27.766 15.906 1 94.25 176 GLY B N 1
ATOM 2743 C CA . GLY B 1 176 ? 2.58 28.062 15.312 1 94.25 176 GLY B CA 1
ATOM 2744 C C . GLY B 1 176 ? 3.373 26.828 14.945 1 94.25 176 GLY B C 1
ATOM 2745 O O . GLY B 1 176 ? 2.996 25.703 15.312 1 94.25 176 GLY B O 1
ATOM 2746 N N . THR B 1 177 ? 4.402 27.031 14.203 1 90.56 177 THR B N 1
ATOM 2747 C CA . THR B 1 177 ? 5.254 25.938 13.734 1 90.56 177 THR B CA 1
ATOM 2748 C C . THR B 1 177 ? 5.84 25.172 14.914 1 90.56 177 THR B C 1
ATOM 2750 O O . THR B 1 177 ? 6.402 25.766 15.836 1 90.56 177 THR B O 1
ATOM 2753 N N . PRO B 1 178 ? 5.598 23.859 14.859 1 87.31 178 PRO B N 1
ATOM 2754 C CA . PRO B 1 178 ? 6.188 23.062 15.938 1 87.31 178 PRO B CA 1
ATOM 2755 C C . PRO B 1 178 ? 7.707 23.188 16 1 87.31 178 PRO B C 1
ATOM 2757 O O . PRO B 1 178 ? 8.359 23.344 14.961 1 87.31 178 PRO B O 1
ATOM 2760 N N . LYS B 1 179 ? 8.273 23.172 17.219 1 76.19 179 LYS B N 1
ATOM 2761 C CA . LYS B 1 179 ? 9.711 23.266 17.453 1 76.19 179 LYS B CA 1
ATOM 2762 C C . LYS B 1 179 ? 10.344 21.875 17.562 1 76.19 179 LYS B C 1
ATOM 2764 O O . LYS B 1 179 ? 9.695 20.922 18 1 76.19 179 LYS B O 1
#

Radius of gyration: 23.87 Å; Cα contacts (8 Å, |Δi|>4): 850; chains: 2; bounding box: 74×66×71 Å

InterPro domains:
  IPR018470 Periplasmic metal-binding protein Tp34-type [PF10634] (21-176)
  IPR018470 Periplasmic metal-binding protein Tp34-type [PIRSF017018] (7-177)
  IPR038482 Periplasmic metal-binding protein Tp34-type superfamily [G3DSA:2.60.40.2480] (21-179)

Secondary structure (DSSP, 8-state):
------------------PPTT-EE-S--EEETTEEEEEEEES---EESTTSS--GGG-SEEEEEEEEEPTT-TTSPPTT-B--S-EEEEEEEETTT--EEEEEEEEEEETTEEEEEEEE-STT-TTS--SSEEEEEEEEEE-GGGGT-EEE-STTT--PPPPPPEEEEEEEEE-S---/------------------PPTT-EE-S--EEETTEEEEEEEES---EESTTSS--GGG-SEEEEEEEEEPTT-TTSPPTT-B--S-EEEEEEEETTT--EEEEEEEEEEETTEEEEEEEE-STT-TTS--SSEEEEEEEEEE-GGGGT-EEE-STTT--PPPPPPEEEEEEEEE-S---